Protein AF-A0A4R4G7I0-F1 (afdb_monomer)

Secondary structure (DSSP, 8-state):
-----PPPP-------------PPPHHHHHHHHHHHHHHHHHHHHHHHHHHHHT-BPPP-EEPSS-EEEEE---EE-SSPEEEE-TTS-EEEEEE-TT-EE-GGGT-SSPPPPEEEE-TT-HHHHHHHHHHTTT-SS-EEEESS-BGGG--TT--S-EEEP-HHHHHHHT--EESEEEEEETTTTEEEEEE-----

Foldseek 3Di:
DDDDDDDDDDDPPDDPDDDPPPDPDPVVVVVVVVVVVVVVVVVVVVVVVVVLQQDAAAAAAADPAKDKDWAQLKDFAQAFDFDADPVRHGPGTPGGGRDIDQVLVVDDDWAQKEWEAAQLDPLLVVVVCVVCPPPPRYAYEHHPDGNNSHDPPPPDDYHGHYVCNCVSVVGRHPGWIWTADSVVSIIMIIHHHRDD

Solvent-accessible surface area (backbone atoms only — not comparable to full-atom values): 11641 Å² total; per-residue (Å²): 142,82,85,88,78,88,80,83,87,78,88,82,80,75,82,80,80,79,77,83,82,77,72,74,58,64,67,61,52,52,52,51,51,50,55,49,51,51,55,48,50,56,53,50,52,51,50,53,51,57,50,55,33,66,40,52,12,49,75,54,43,80,34,90,55,66,50,72,53,76,38,78,62,62,44,63,38,91,52,67,39,69,27,57,50,99,86,64,49,78,76,50,72,67,42,57,50,65,46,70,48,49,65,66,80,79,53,91,71,77,73,65,34,38,38,37,28,35,55,69,38,66,69,48,45,53,50,48,54,61,74,44,58,97,48,86,67,56,44,38,23,22,23,59,33,36,54,68,62,52,56,87,86,56,96,59,76,72,43,63,33,43,68,68,54,27,67,70,61,67,57,55,44,24,40,25,38,40,38,67,38,82,86,79,59,30,34,39,38,39,36,39,46,71,78,134

pLDDT: mean 88.34, std 15.68, range [36.0, 98.56]

Radius of gyration: 34.95 Å; Cα contacts (8 Å, |Δi|>4): 288; chains: 1; bounding box: 69×118×51 Å

Sequence (196 aa):
MVKAFAVTLLPIILLGGTYRIAEPDVLSEVQNRQNRAVKEIERQSKREIDEIKKLKGEPLARAQKTFSYYVDPTYTLLEDIPRVDRNGNKIGVLYPKGYRFNPLDYIRIAPPPIIAFNACDKKEVELVKRLSSGRPDVMYASSGCEVEDFPKNIDRKLYLVTDEMKDRFDLKYTVSVVSVDMKAKRIKVEVYKTGN

Mean predicted aligned error: 10.34 Å

Structure (mmCIF, N/CA/C/O backbone):
data_AF-A0A4R4G7I0-F1
#
_entry.id   AF-A0A4R4G7I0-F1
#
loop_
_atom_site.group_PDB
_atom_site.id
_atom_site.type_symbol
_atom_site.label_atom_id
_atom_site.label_alt_id
_atom_site.label_comp_id
_atom_site.label_asym_id
_atom_site.label_entity_id
_atom_site.label_seq_id
_atom_site.pdbx_PDB_ins_code
_atom_site.Cartn_x
_atom_site.Cartn_y
_atom_site.Cartn_z
_atom_site.occupancy
_atom_site.B_iso_or_equiv
_atom_site.auth_seq_id
_atom_site.auth_comp_id
_atom_site.auth_asym_id
_atom_site.auth_atom_id
_atom_site.pdbx_PDB_model_num
ATOM 1 N N . MET A 1 1 ? 45.988 96.028 -32.547 1.00 42.59 1 MET A N 1
ATOM 2 C CA . MET A 1 1 ? 45.704 96.984 -31.457 1.00 42.59 1 MET A CA 1
ATOM 3 C C . MET A 1 1 ? 44.189 97.145 -31.352 1.00 42.59 1 MET A C 1
ATOM 5 O O . MET A 1 1 ? 43.641 97.986 -32.042 1.00 42.59 1 MET A O 1
ATOM 9 N N . VAL A 1 2 ? 43.495 96.301 -30.578 1.00 36.00 2 VAL A N 1
ATOM 10 C CA . VAL A 1 2 ? 42.063 96.481 -30.257 1.00 36.00 2 VAL A CA 1
ATOM 11 C C . VAL A 1 2 ? 41.832 96.016 -28.817 1.00 36.00 2 VAL A C 1
ATOM 13 O O . VAL A 1 2 ? 42.352 94.985 -28.401 1.00 36.00 2 VAL A O 1
ATOM 16 N N . LYS A 1 3 ? 41.146 96.877 -28.062 1.00 38.03 3 LYS A N 1
ATOM 17 C CA . LYS A 1 3 ? 40.970 96.902 -26.606 1.00 38.03 3 LYS A CA 1
ATOM 18 C C . LYS A 1 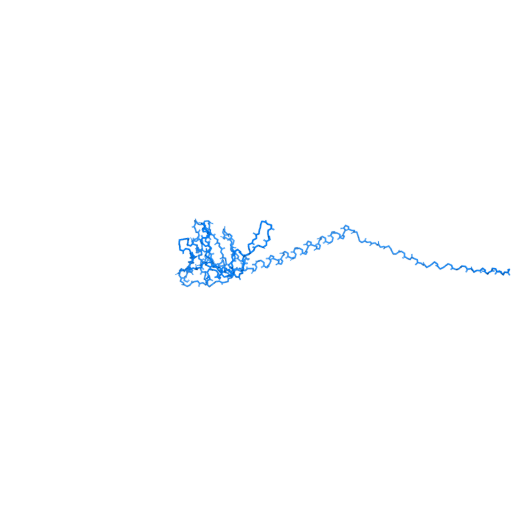3 ? 40.173 95.717 -26.049 1.00 38.03 3 LYS A C 1
ATOM 20 O O . LYS A 1 3 ? 39.214 95.259 -26.660 1.00 38.03 3 LYS A O 1
ATOM 25 N N . ALA A 1 4 ? 40.547 95.328 -24.832 1.00 38.00 4 ALA A N 1
ATOM 26 C CA . ALA A 1 4 ? 39.825 94.422 -23.949 1.00 38.00 4 ALA A CA 1
ATOM 27 C C . ALA A 1 4 ? 38.485 95.020 -23.476 1.00 38.00 4 ALA A C 1
ATOM 29 O O . ALA A 1 4 ? 38.424 96.190 -23.098 1.00 38.00 4 ALA A O 1
ATOM 30 N N . PHE A 1 5 ? 37.444 94.186 -23.449 1.00 39.25 5 PHE A N 1
ATOM 31 C CA . PHE A 1 5 ? 36.183 94.420 -22.746 1.00 39.25 5 PHE A CA 1
ATOM 32 C C . PHE A 1 5 ? 36.152 93.476 -21.539 1.00 39.25 5 PHE A C 1
ATOM 34 O O . PHE A 1 5 ? 36.232 92.259 -21.700 1.00 39.25 5 PHE A O 1
ATOM 41 N N . ALA A 1 6 ? 36.095 94.036 -20.331 1.00 40.09 6 ALA A N 1
ATOM 42 C CA . ALA A 1 6 ? 35.961 93.274 -19.097 1.00 40.09 6 ALA A CA 1
ATOM 43 C C . ALA A 1 6 ? 34.489 92.880 -18.904 1.00 40.09 6 ALA A C 1
ATOM 45 O O . ALA A 1 6 ? 33.622 93.744 -18.794 1.00 40.09 6 ALA A O 1
ATOM 46 N N . VAL A 1 7 ? 34.219 91.575 -18.874 1.00 44.34 7 VAL A N 1
ATOM 47 C CA . VAL A 1 7 ? 32.918 91.002 -18.510 1.00 44.34 7 VAL A CA 1
ATOM 48 C C . VAL A 1 7 ? 32.954 90.710 -17.013 1.00 44.34 7 VAL A C 1
ATOM 50 O O . VAL A 1 7 ? 33.776 89.920 -16.549 1.00 44.34 7 VAL A O 1
ATOM 53 N N . THR A 1 8 ? 32.099 91.374 -16.242 1.00 44.66 8 THR A N 1
ATOM 54 C CA . THR A 1 8 ? 31.953 91.150 -14.802 1.00 44.66 8 THR A CA 1
ATOM 55 C C . THR A 1 8 ? 31.080 89.923 -14.532 1.00 44.66 8 THR A C 1
ATOM 57 O O . THR A 1 8 ? 29.940 89.829 -14.982 1.00 44.66 8 THR A O 1
ATOM 60 N N . LEU A 1 9 ? 31.653 88.972 -13.788 1.00 38.59 9 LEU A N 1
ATOM 61 C CA . LEU A 1 9 ? 31.019 87.766 -13.253 1.00 38.59 9 LEU A CA 1
ATOM 62 C C . LEU A 1 9 ? 29.880 88.107 -12.272 1.00 38.59 9 LEU A C 1
ATOM 64 O O . LEU A 1 9 ? 30.086 88.870 -11.331 1.00 38.59 9 LEU A O 1
ATOM 68 N N . LEU A 1 10 ? 28.739 87.432 -12.408 1.00 43.06 10 LEU A N 1
ATOM 69 C CA . LEU A 1 10 ? 27.729 87.272 -11.353 1.00 43.06 10 LEU A CA 1
ATOM 70 C C . LEU A 1 10 ? 27.718 85.787 -10.945 1.00 43.06 10 LEU A C 1
ATOM 72 O O . LEU A 1 10 ? 27.372 84.949 -11.780 1.00 43.06 10 LEU A O 1
ATOM 76 N N . PRO A 1 11 ? 28.125 85.410 -9.716 1.00 48.22 11 PRO A N 1
ATOM 77 C CA . PRO A 1 11 ? 28.138 84.012 -9.309 1.00 48.22 11 PRO A CA 1
ATOM 78 C C . PRO A 1 11 ? 26.723 83.563 -8.927 1.00 48.22 11 PRO A C 1
ATOM 80 O O . PRO A 1 11 ? 26.170 83.981 -7.912 1.00 48.22 11 PRO A O 1
ATOM 83 N N . ILE A 1 12 ? 26.144 82.672 -9.731 1.00 52.88 12 ILE A N 1
ATOM 84 C CA . ILE A 1 12 ? 24.941 81.916 -9.373 1.00 52.88 12 ILE A CA 1
ATOM 85 C C . ILE A 1 12 ? 25.399 80.746 -8.494 1.00 52.88 12 ILE A C 1
ATOM 87 O O . ILE A 1 12 ? 25.714 79.670 -8.996 1.00 52.88 12 ILE A O 1
ATOM 91 N N . ILE A 1 13 ? 25.469 80.945 -7.177 1.00 53.44 13 ILE A N 1
ATOM 92 C CA . ILE A 1 13 ? 25.547 79.819 -6.238 1.00 53.44 13 ILE A CA 1
ATOM 93 C C . ILE A 1 13 ? 24.109 79.369 -5.976 1.00 53.44 13 ILE A C 1
ATOM 95 O O . ILE A 1 13 ? 23.425 79.859 -5.081 1.00 53.44 13 ILE A O 1
ATOM 99 N N . LEU A 1 14 ? 23.634 78.466 -6.832 1.00 52.88 14 LEU A N 1
ATOM 100 C CA . LEU A 1 14 ? 22.408 77.708 -6.617 1.00 52.88 14 LEU A CA 1
ATOM 101 C C . LEU A 1 14 ? 22.614 76.773 -5.419 1.00 52.88 14 LEU A C 1
ATOM 103 O O . LEU A 1 14 ? 23.521 75.944 -5.398 1.00 52.88 14 LEU A O 1
ATOM 107 N N . LEU A 1 15 ? 21.756 76.957 -4.420 1.00 52.34 15 LEU A N 1
ATOM 108 C CA . LEU A 1 15 ? 21.592 76.167 -3.205 1.00 52.34 15 LEU A CA 1
ATOM 109 C C . LEU A 1 15 ? 21.602 74.652 -3.487 1.00 52.34 15 LEU A C 1
ATOM 111 O O . LEU A 1 15 ? 20.584 74.070 -3.856 1.00 52.34 15 LEU A O 1
ATOM 115 N N . GLY A 1 16 ? 22.739 73.997 -3.262 1.00 52.00 16 GLY A N 1
ATOM 116 C CA . GLY A 1 16 ? 22.818 72.540 -3.176 1.00 52.00 16 GLY A CA 1
ATOM 117 C C . GLY A 1 16 ? 22.331 72.072 -1.808 1.00 52.00 16 GLY A C 1
ATOM 118 O O . GLY A 1 16 ? 23.136 71.889 -0.898 1.00 52.00 16 GLY A O 1
ATOM 119 N N . GLY A 1 17 ? 21.018 71.912 -1.634 1.00 54.31 17 GLY A N 1
ATOM 120 C CA . GLY A 1 17 ? 20.461 71.279 -0.440 1.00 54.31 17 GLY A CA 1
ATOM 121 C C . GLY A 1 17 ? 20.893 69.815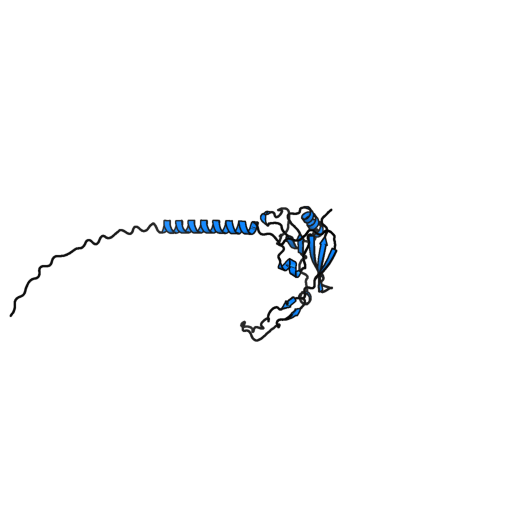 -0.371 1.00 54.31 17 GLY A C 1
ATOM 122 O O . GLY A 1 17 ? 20.396 68.985 -1.128 1.00 54.31 17 GLY A O 1
ATOM 123 N N . THR A 1 18 ? 21.826 69.479 0.520 1.00 54.53 18 THR A N 1
ATOM 124 C CA . THR A 1 18 ? 22.156 68.085 0.822 1.00 54.53 18 THR A CA 1
ATOM 125 C C . THR A 1 18 ? 21.102 67.542 1.784 1.00 54.53 18 THR A C 1
ATOM 127 O O . THR A 1 18 ? 21.070 67.869 2.970 1.00 54.53 18 THR A O 1
ATOM 130 N N . TYR A 1 19 ? 20.180 66.726 1.276 1.00 59.31 19 TYR A N 1
ATOM 131 C CA . TYR A 1 19 ? 19.262 65.987 2.138 1.00 59.31 19 TYR A CA 1
ATOM 132 C C . TYR A 1 19 ? 20.071 64.950 2.923 1.00 59.31 19 TYR A C 1
ATOM 134 O O . TYR A 1 19 ? 20.780 64.134 2.334 1.00 59.31 19 TYR A O 1
ATOM 142 N N . ARG A 1 20 ? 19.986 64.970 4.259 1.00 55.50 20 ARG A N 1
ATOM 143 C CA . ARG A 1 20 ? 20.529 63.881 5.078 1.00 55.50 20 ARG A CA 1
ATOM 144 C C . ARG A 1 20 ? 19.702 62.630 4.802 1.00 55.50 20 ARG A C 1
ATOM 146 O O . ARG A 1 20 ? 18.553 62.551 5.227 1.00 55.50 20 ARG A O 1
ATOM 153 N N . ILE A 1 21 ? 20.282 61.664 4.100 1.00 57.44 21 ILE A N 1
ATOM 154 C CA . ILE A 1 21 ? 19.713 60.323 3.992 1.00 57.44 21 ILE A CA 1
ATOM 155 C C . ILE A 1 21 ? 19.959 59.651 5.348 1.00 57.44 21 ILE A C 1
ATOM 157 O O . ILE A 1 21 ? 21.060 59.190 5.633 1.00 57.44 21 ILE A O 1
ATOM 161 N N . ALA A 1 22 ? 18.961 59.692 6.230 1.00 64.38 22 ALA A N 1
ATOM 162 C CA . ALA A 1 22 ? 18.948 58.900 7.453 1.00 64.38 22 ALA A CA 1
ATOM 163 C C . ALA A 1 22 ? 18.386 57.519 7.100 1.00 64.38 22 ALA A C 1
ATOM 165 O O . ALA A 1 22 ? 17.177 57.301 7.183 1.00 64.38 22 ALA A O 1
ATOM 166 N N . GLU A 1 23 ? 19.246 56.618 6.620 1.00 62.56 23 GLU A N 1
ATOM 167 C CA . GLU A 1 23 ? 18.848 55.224 6.425 1.00 62.56 23 GLU A CA 1
ATOM 168 C C . GLU A 1 23 ? 18.415 54.635 7.779 1.00 62.56 23 GLU A C 1
ATOM 170 O O . GLU A 1 23 ? 19.031 54.944 8.808 1.00 62.56 23 GLU A O 1
ATOM 175 N N . PRO A 1 24 ? 17.334 53.837 7.821 1.00 63.59 24 PRO A N 1
ATOM 176 C CA . PRO A 1 24 ? 16.981 53.110 9.031 1.00 63.59 24 PRO A CA 1
ATOM 177 C C . PRO A 1 24 ? 18.163 52.242 9.476 1.00 63.59 24 PRO A C 1
ATOM 179 O O . PRO A 1 24 ? 18.927 51.747 8.650 1.00 63.59 24 PRO A O 1
ATOM 182 N N . ASP A 1 25 ? 18.307 52.057 10.790 1.00 79.38 25 ASP A N 1
ATOM 183 C CA . ASP A 1 25 ? 19.368 51.227 11.358 1.00 79.38 25 ASP A CA 1
ATOM 184 C C . ASP A 1 25 ? 19.362 49.841 10.695 1.00 79.38 25 ASP A C 1
ATOM 186 O O . ASP A 1 25 ? 18.371 49.106 10.776 1.00 79.38 25 ASP A O 1
ATOM 190 N N . VAL A 1 26 ? 20.477 49.497 10.046 1.00 78.81 26 VAL A N 1
ATOM 191 C CA . VAL A 1 26 ? 20.669 48.245 9.308 1.00 78.81 26 VAL A CA 1
ATOM 192 C C . VAL A 1 26 ? 20.338 47.042 10.191 1.00 78.81 26 VAL A C 1
ATOM 194 O O . VAL A 1 26 ? 19.724 46.083 9.718 1.00 78.81 26 VAL A O 1
ATOM 197 N N . LEU A 1 27 ? 20.665 47.094 11.489 1.00 78.00 27 LEU A N 1
ATOM 198 C CA . LEU A 1 27 ? 20.346 46.011 12.418 1.00 78.0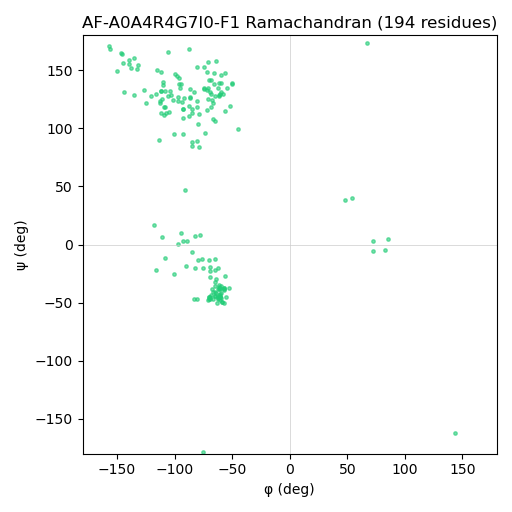0 27 LEU A CA 1
ATOM 199 C C . LEU A 1 27 ? 18.829 45.841 12.582 1.00 78.00 27 LEU A C 1
ATOM 201 O O . LEU A 1 27 ? 18.321 44.720 12.522 1.00 78.00 27 LEU A O 1
ATOM 205 N N . SER A 1 28 ? 18.100 46.948 12.727 1.00 81.38 28 SER A N 1
ATOM 206 C CA . SER A 1 28 ? 16.638 46.944 12.835 1.00 81.38 28 SER A CA 1
ATOM 207 C C . SER A 1 28 ? 15.959 46.441 11.555 1.00 81.38 28 SER A C 1
ATOM 209 O O . SER A 1 28 ? 14.957 45.725 11.618 1.00 81.38 28 SER A O 1
ATOM 211 N N . GLU A 1 29 ? 16.514 46.745 10.379 1.00 83.31 29 GLU A N 1
ATOM 212 C CA . GLU A 1 29 ? 15.988 46.254 9.107 1.00 83.31 29 GLU A CA 1
ATOM 213 C C . GLU A 1 29 ? 16.214 44.746 8.951 1.00 83.31 29 GLU A C 1
ATOM 215 O O . GLU A 1 29 ? 15.284 44.016 8.595 1.00 83.31 29 GLU A O 1
ATOM 220 N N . VAL A 1 30 ? 17.416 44.260 9.277 1.00 82.06 30 VAL A N 1
ATOM 221 C CA . VAL A 1 30 ? 17.744 42.827 9.262 1.00 82.06 30 VAL A CA 1
ATOM 222 C C . VAL A 1 30 ? 16.836 42.055 10.222 1.00 82.06 30 VAL A C 1
ATOM 224 O O . VAL A 1 30 ? 16.241 41.053 9.819 1.00 82.06 30 VAL A O 1
ATOM 227 N N . GLN A 1 31 ? 16.643 42.547 11.450 1.00 86.19 31 GLN A N 1
ATOM 228 C CA . GLN A 1 31 ? 15.731 41.940 12.428 1.00 86.19 31 GLN A CA 1
ATOM 229 C C . GLN A 1 31 ? 14.280 41.920 11.925 1.00 86.19 31 GLN A C 1
ATOM 231 O O . GLN A 1 31 ? 13.586 40.907 12.030 1.00 86.19 31 GLN A O 1
ATOM 236 N N . ASN A 1 32 ? 13.810 43.015 11.324 1.00 86.69 32 ASN A N 1
ATOM 237 C CA . ASN A 1 32 ? 12.464 43.088 10.760 1.00 86.69 32 ASN A CA 1
ATOM 238 C C . ASN A 1 32 ? 12.269 42.119 9.587 1.00 86.69 32 ASN A C 1
ATOM 240 O O . ASN A 1 32 ? 11.222 41.474 9.498 1.00 86.69 32 ASN A O 1
ATOM 244 N N . ARG A 1 33 ? 13.264 41.984 8.702 1.00 85.25 33 ARG A N 1
ATOM 245 C CA . ARG A 1 33 ? 13.243 41.017 7.594 1.00 85.25 33 ARG A CA 1
ATOM 246 C C . ARG A 1 33 ? 13.246 39.579 8.113 1.00 85.25 33 ARG A C 1
ATOM 248 O O . ARG A 1 33 ? 12.425 38.786 7.658 1.00 85.25 33 ARG A O 1
ATOM 255 N N . GLN A 1 34 ? 14.076 39.265 9.109 1.00 89.88 34 GLN A N 1
ATOM 256 C CA . GLN A 1 34 ? 14.099 37.950 9.757 1.00 89.88 34 GLN A CA 1
ATOM 257 C C . GLN A 1 34 ? 12.736 37.606 10.372 1.00 89.88 34 GLN A C 1
ATOM 259 O O . GLN A 1 34 ? 12.182 36.548 10.088 1.00 89.88 34 GLN A O 1
ATOM 264 N N . ASN A 1 35 ? 12.147 38.519 11.147 1.00 91.62 35 ASN A N 1
ATOM 265 C CA . ASN A 1 35 ? 10.841 38.310 11.775 1.00 91.62 35 ASN A CA 1
ATOM 266 C C . ASN A 1 35 ? 9.718 38.105 10.748 1.00 91.62 35 ASN A C 1
ATOM 268 O O . ASN A 1 35 ? 8.796 37.323 10.983 1.00 91.62 35 ASN A O 1
ATOM 272 N N . ARG A 1 36 ? 9.774 38.805 9.608 1.00 90.75 36 ARG A N 1
ATOM 273 C CA . ARG A 1 36 ? 8.829 38.599 8.501 1.00 90.75 36 ARG A CA 1
ATOM 274 C C . ARG A 1 36 ? 9.011 37.223 7.866 1.00 90.75 36 ARG A C 1
ATOM 276 O O . ARG A 1 36 ? 8.015 36.525 7.713 1.00 90.75 36 ARG A O 1
ATOM 283 N N . ALA A 1 37 ? 10.250 36.824 7.579 1.00 90.62 37 ALA A N 1
ATOM 284 C CA . ALA A 1 37 ? 10.560 35.515 7.010 1.00 90.62 37 ALA A CA 1
ATOM 285 C C . ALA A 1 37 ? 10.116 34.368 7.932 1.00 90.62 37 ALA A C 1
ATOM 287 O O . ALA A 1 37 ? 9.456 33.442 7.476 1.00 90.62 37 ALA A O 1
ATOM 288 N N . VAL A 1 38 ? 10.381 34.460 9.242 1.00 92.19 38 VAL A N 1
ATOM 289 C CA . VAL A 1 38 ? 9.922 33.462 10.226 1.00 92.19 38 VAL A CA 1
ATOM 290 C C . VAL A 1 38 ? 8.397 33.372 10.243 1.00 92.19 38 VAL A C 1
ATOM 292 O O . VAL A 1 38 ? 7.852 32.280 10.129 1.00 92.19 38 VAL A O 1
ATOM 295 N N . LYS A 1 39 ? 7.688 34.508 10.305 1.00 93.81 39 LYS A N 1
ATOM 296 C CA . LYS A 1 39 ? 6.214 34.522 10.256 1.00 93.81 39 LYS A CA 1
ATOM 297 C C . LYS A 1 39 ? 5.662 33.944 8.955 1.00 93.81 39 LYS A C 1
ATOM 299 O O . LYS A 1 39 ? 4.575 33.370 8.958 1.00 93.81 39 LYS A O 1
ATOM 304 N N . GLU A 1 40 ? 6.350 34.147 7.838 1.00 93.06 40 GLU A N 1
ATOM 305 C CA . GLU A 1 40 ? 5.956 33.593 6.546 1.00 93.06 40 GLU A CA 1
ATOM 306 C C . GLU A 1 40 ? 6.142 32.077 6.507 1.00 93.06 40 GLU A C 1
ATOM 308 O O . GLU A 1 40 ? 5.188 31.376 6.171 1.00 93.06 40 GLU A O 1
ATOM 313 N N . ILE A 1 41 ? 7.295 31.580 6.964 1.00 92.62 41 ILE A N 1
ATOM 314 C CA . ILE A 1 41 ? 7.565 30.147 7.125 1.00 92.62 41 ILE A CA 1
ATOM 315 C C . ILE A 1 41 ? 6.513 29.517 8.042 1.00 92.62 41 ILE A C 1
ATOM 317 O O . ILE A 1 41 ? 5.863 28.558 7.651 1.00 92.62 41 ILE A O 1
ATOM 321 N N . GLU A 1 42 ? 6.247 30.091 9.218 1.00 93.25 42 GLU A N 1
ATOM 322 C CA . GLU A 1 42 ? 5.223 29.577 10.139 1.00 93.25 42 GLU A CA 1
ATOM 323 C C . GLU A 1 42 ? 3.829 29.501 9.503 1.00 93.25 42 GLU A C 1
ATOM 325 O O . GLU A 1 42 ? 3.076 28.559 9.753 1.00 93.25 42 GLU A O 1
ATOM 330 N N . ARG A 1 43 ? 3.453 30.495 8.690 1.00 92.88 43 ARG A N 1
ATOM 331 C CA . ARG A 1 43 ? 2.169 30.495 7.973 1.00 92.88 43 ARG A CA 1
ATOM 332 C C . ARG A 1 43 ? 2.126 29.420 6.896 1.00 92.88 43 ARG A C 1
ATOM 334 O O . ARG A 1 43 ? 1.097 28.762 6.771 1.00 92.88 43 ARG A O 1
ATOM 341 N N . GLN A 1 44 ? 3.200 29.266 6.126 1.00 92.06 44 GLN A N 1
ATOM 342 C CA . GLN A 1 44 ? 3.319 28.226 5.104 1.00 92.06 44 GLN A CA 1
ATOM 343 C C . GLN A 1 44 ? 3.269 26.839 5.746 1.00 92.06 44 GLN A C 1
ATOM 345 O O . GLN A 1 44 ? 2.400 26.048 5.397 1.00 92.06 44 GLN A O 1
ATOM 350 N N . SER A 1 45 ? 4.073 26.596 6.782 1.00 90.62 45 SER A N 1
ATOM 351 C CA . SER A 1 45 ? 4.089 25.321 7.498 1.00 90.62 45 SER A CA 1
ATOM 352 C C . SER A 1 45 ? 2.737 24.987 8.126 1.00 90.62 45 SER A C 1
ATOM 354 O O . SER A 1 45 ? 2.314 23.838 8.078 1.00 90.62 45 SER A O 1
ATOM 356 N N . LYS A 1 46 ? 2.008 25.970 8.680 1.00 92.69 46 LYS A N 1
ATOM 357 C CA . LYS A 1 46 ? 0.638 25.728 9.170 1.00 92.69 46 LYS A CA 1
ATOM 358 C C . LYS A 1 46 ? -0.294 25.262 8.054 1.00 92.69 46 LYS A C 1
ATOM 360 O O . LYS A 1 46 ? -1.025 24.302 8.257 1.00 92.69 46 LYS A O 1
ATOM 365 N N . ARG A 1 47 ? -0.243 25.905 6.883 1.00 91.94 47 ARG A N 1
ATOM 366 C CA . ARG A 1 47 ? -1.060 25.514 5.723 1.00 91.94 47 ARG A CA 1
ATOM 367 C C . ARG A 1 47 ? -0.727 24.100 5.258 1.00 91.94 47 ARG A C 1
ATOM 369 O O . ARG A 1 47 ? -1.638 23.305 5.088 1.00 91.94 47 ARG A O 1
ATOM 376 N N . GLU A 1 48 ? 0.557 23.779 5.130 1.00 91.81 48 GLU A N 1
ATOM 377 C CA . GLU A 1 48 ? 1.016 22.440 4.741 1.00 91.81 48 GLU A CA 1
ATOM 378 C C . GLU A 1 48 ? 0.570 21.370 5.747 1.00 91.81 48 GLU A C 1
ATOM 380 O O . GLU A 1 48 ? 0.085 20.311 5.356 1.00 91.81 48 GLU A O 1
ATOM 385 N N . ILE A 1 49 ? 0.671 21.647 7.051 1.00 91.12 49 ILE A N 1
ATOM 386 C CA . ILE A 1 49 ? 0.187 20.736 8.099 1.00 91.12 49 ILE A CA 1
ATOM 387 C C . ILE A 1 49 ? -1.328 20.536 7.988 1.00 91.12 49 ILE A C 1
ATOM 389 O O . ILE A 1 49 ? -1.798 19.402 8.079 1.00 91.12 49 ILE A O 1
ATOM 393 N N . ASP A 1 50 ? -2.090 21.611 7.787 1.00 92.50 50 ASP A N 1
ATOM 394 C CA . ASP A 1 50 ? -3.545 21.545 7.635 1.00 92.50 50 ASP A CA 1
ATOM 395 C C . ASP A 1 50 ? -3.961 20.785 6.363 1.00 92.50 50 ASP A C 1
ATOM 397 O O . ASP A 1 50 ? -4.989 20.109 6.359 1.00 92.50 50 ASP A O 1
ATOM 401 N N . GLU A 1 51 ? -3.169 20.856 5.292 1.00 92.69 51 GLU A N 1
ATOM 402 C CA . GLU A 1 51 ? -3.360 20.051 4.082 1.00 92.69 51 GLU A CA 1
ATOM 403 C C . GLU A 1 51 ? -3.054 18.572 4.336 1.00 92.69 51 GLU A C 1
ATOM 405 O O . GLU A 1 51 ? -3.875 17.717 4.005 1.00 92.69 51 GLU A O 1
ATOM 410 N N . ILE A 1 52 ? -1.930 18.261 4.994 1.00 90.62 52 ILE A N 1
ATOM 411 C CA . ILE A 1 52 ? -1.537 16.885 5.341 1.00 90.62 52 ILE A CA 1
ATOM 412 C C . ILE A 1 52 ? -2.591 16.213 6.223 1.00 90.62 52 ILE A C 1
ATOM 414 O O . ILE A 1 52 ? -2.925 15.049 6.012 1.00 90.62 52 ILE A O 1
ATOM 418 N N . LYS A 1 53 ? -3.135 16.943 7.197 1.00 91.31 53 LYS A N 1
ATOM 419 C CA . LYS A 1 53 ? -4.189 16.464 8.100 1.00 91.31 53 LYS A CA 1
ATOM 420 C C . LYS A 1 53 ? -5.440 15.981 7.368 1.00 91.31 53 LYS A C 1
ATOM 422 O O . LYS A 1 53 ? -6.023 14.979 7.774 1.00 91.31 53 LYS A O 1
ATOM 427 N N . LYS A 1 54 ? -5.798 16.664 6.279 1.00 94.06 54 LYS A N 1
ATOM 428 C CA . LYS A 1 54 ? -6.969 16.369 5.438 1.00 94.06 54 LYS A CA 1
ATOM 429 C C . LYS A 1 54 ? -6.703 15.308 4.376 1.00 94.06 54 LYS A C 1
ATOM 431 O O . LYS A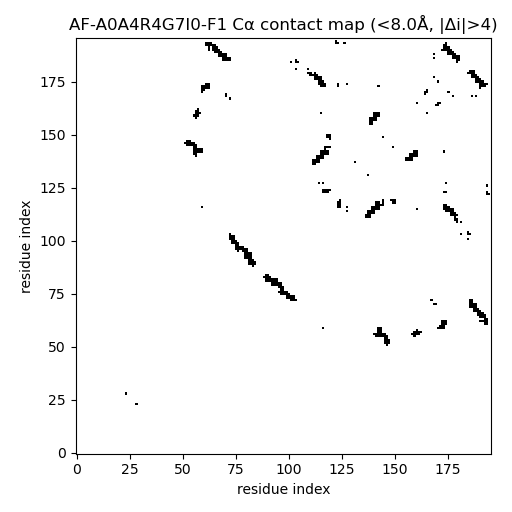 1 54 ? -7.626 14.909 3.664 1.00 94.06 54 LYS A O 1
ATOM 436 N N . LEU A 1 55 ? -5.454 14.861 4.220 1.00 94.75 55 LEU A N 1
ATOM 437 C CA . LEU A 1 55 ? -5.162 13.748 3.328 1.00 94.75 55 LEU A CA 1
ATOM 438 C C . LEU A 1 55 ? -5.899 12.510 3.822 1.00 94.75 55 LEU A C 1
ATOM 440 O O . LEU A 1 55 ? -5.939 12.216 5.015 1.00 94.75 55 LEU A O 1
ATOM 444 N N . LYS A 1 56 ? -6.455 11.761 2.880 1.00 96.06 56 LYS A N 1
ATOM 445 C CA . LYS A 1 56 ? -7.113 10.484 3.129 1.00 96.06 56 LYS A CA 1
ATOM 446 C C . LYS A 1 56 ? -6.711 9.500 2.054 1.00 96.06 56 LYS A C 1
ATOM 448 O O . LYS A 1 56 ? -6.393 9.893 0.934 1.00 96.06 56 LYS A O 1
ATOM 453 N N . GLY A 1 57 ? -6.720 8.224 2.412 1.00 96.19 57 GLY A N 1
ATOM 454 C CA . GLY A 1 57 ? -6.537 7.170 1.429 1.00 96.19 57 GLY A CA 1
ATOM 455 C C . GLY A 1 57 ? -7.760 7.042 0.539 1.00 96.19 57 GLY A C 1
ATOM 456 O O . GLY A 1 57 ? -8.878 7.389 0.935 1.00 96.19 57 GLY A O 1
ATOM 457 N N . GLU A 1 58 ? -7.544 6.485 -0.640 1.00 97.50 58 GLU A N 1
ATOM 458 C CA . GLU A 1 58 ? -8.601 6.176 -1.581 1.00 97.50 58 GLU A CA 1
ATOM 459 C C . GLU A 1 58 ? -9.684 5.296 -0.936 1.00 97.50 58 GLU A C 1
ATOM 461 O O . GLU A 1 58 ? -9.361 4.334 -0.226 1.00 97.50 58 GLU A O 1
ATOM 466 N N . PRO A 1 59 ? -10.972 5.614 -1.146 1.00 96.56 59 PRO A N 1
ATOM 467 C CA . PRO A 1 59 ? -12.058 4.894 -0.507 1.00 96.56 59 PRO A CA 1
ATOM 468 C C . PRO A 1 59 ? -12.263 3.514 -1.139 1.00 96.56 59 PRO A C 1
ATOM 470 O O . PRO A 1 59 ? -12.347 3.360 -2.357 1.00 96.56 59 PRO A O 1
ATOM 473 N N . LEU A 1 60 ? -12.421 2.512 -0.281 1.00 97.38 60 LEU A N 1
ATOM 474 C CA . LEU A 1 60 ? -12.807 1.145 -0.613 1.00 97.38 60 LEU A CA 1
ATOM 475 C C . LEU A 1 60 ? -14.175 0.826 0.015 1.00 97.38 60 LEU A C 1
ATOM 477 O O . LEU A 1 60 ? -14.534 1.360 1.066 1.00 97.38 60 LEU A O 1
ATOM 481 N N . ALA A 1 61 ? -14.953 -0.052 -0.618 1.00 96.81 61 ALA A N 1
ATOM 482 C CA . ALA A 1 61 ? -16.279 -0.431 -0.132 1.00 96.81 61 ALA A CA 1
ATOM 483 C C . ALA A 1 61 ? -16.200 -1.475 0.994 1.00 96.81 61 ALA A C 1
ATOM 485 O O . ALA A 1 61 ? -15.307 -2.312 1.018 1.00 96.81 61 ALA A O 1
ATOM 486 N N . ARG A 1 62 ? -17.177 -1.535 1.901 1.00 95.56 62 ARG A N 1
ATOM 487 C CA . ARG A 1 62 ? -17.199 -2.625 2.890 1.00 95.56 62 ARG A CA 1
ATOM 488 C C . ARG A 1 62 ? -17.571 -3.959 2.230 1.00 95.56 62 ARG A C 1
ATOM 490 O O . ARG A 1 62 ? -18.562 -4.046 1.500 1.00 95.56 62 ARG A O 1
ATOM 497 N N . ALA A 1 63 ? -16.819 -5.017 2.525 1.00 95.06 63 ALA A N 1
ATOM 498 C CA . ALA A 1 63 ? -17.115 -6.362 2.044 1.00 95.06 63 ALA A CA 1
ATOM 499 C C . ALA A 1 63 ? -18.353 -6.980 2.720 1.00 95.06 63 ALA A C 1
ATOM 501 O O . ALA A 1 63 ? -18.481 -6.980 3.943 1.00 95.06 63 ALA A O 1
ATOM 502 N N . GLN A 1 64 ? -19.234 -7.589 1.918 1.00 93.75 64 GLN A N 1
ATOM 503 C CA . GLN A 1 64 ? -20.441 -8.287 2.399 1.00 93.75 64 GLN A CA 1
ATOM 504 C C . GLN A 1 64 ? -20.211 -9.774 2.707 1.00 93.75 64 GLN A C 1
ATOM 506 O O . GLN A 1 64 ? -20.991 -10.405 3.420 1.00 93.75 64 GLN A O 1
ATOM 511 N N . LYS A 1 65 ? -19.135 -10.349 2.169 1.00 96.12 65 LYS A N 1
ATOM 512 C CA . LYS A 1 65 ? -18.741 -11.748 2.350 1.00 96.12 65 LYS A CA 1
ATOM 513 C C . LYS A 1 65 ? -17.222 -11.854 2.393 1.00 96.12 65 LYS A C 1
ATOM 515 O O . LYS A 1 65 ? -16.536 -11.002 1.835 1.00 96.12 65 LYS A O 1
ATOM 520 N N . THR A 1 66 ? -16.722 -12.911 3.021 1.00 97.81 66 THR A N 1
ATOM 521 C CA . THR A 1 66 ? -15.297 -13.255 2.993 1.00 97.81 66 THR A CA 1
ATOM 522 C C . THR A 1 66 ? -14.995 -14.039 1.720 1.00 97.81 66 THR A C 1
ATOM 524 O O . THR A 1 66 ? -15.720 -14.976 1.387 1.00 97.81 66 THR A O 1
ATOM 527 N N . PHE A 1 67 ? -13.953 -13.653 0.993 1.00 98.06 67 PHE A N 1
ATOM 528 C CA . PHE A 1 67 ? -13.501 -14.342 -0.217 1.00 98.06 67 PHE A CA 1
ATOM 529 C C . PHE A 1 67 ? -12.027 -14.040 -0.485 1.00 98.06 67 PHE A C 1
ATOM 531 O O . PHE A 1 67 ? -11.430 -13.185 0.162 1.00 98.06 67 PHE A O 1
ATOM 538 N N . SER A 1 68 ? -11.426 -14.741 -1.442 1.00 98.12 68 SER A N 1
ATOM 539 C CA . SER A 1 68 ? -10.068 -14.438 -1.888 1.00 98.12 68 SER A CA 1
ATOM 540 C C . SER A 1 68 ? -9.947 -14.569 -3.396 1.00 98.12 68 SER A C 1
ATOM 542 O O . SER A 1 68 ? -10.736 -15.276 -4.026 1.00 98.12 68 SER A O 1
ATOM 544 N N . TYR A 1 69 ? -8.978 -13.866 -3.966 1.00 98.31 69 TYR A N 1
ATOM 545 C CA . TYR A 1 69 ? -8.652 -13.926 -5.384 1.00 98.31 69 TYR A CA 1
ATOM 546 C C . TYR A 1 69 ? -7.153 -13.725 -5.593 1.00 98.31 69 TYR A C 1
ATOM 548 O O . TYR A 1 69 ? -6.427 -13.303 -4.690 1.00 98.31 69 TYR A O 1
ATOM 556 N N . TYR A 1 70 ? -6.697 -14.063 -6.796 1.00 98.25 70 TYR A N 1
ATOM 557 C CA . TYR A 1 70 ? -5.321 -13.856 -7.213 1.00 98.25 70 TYR A CA 1
ATOM 558 C C . TYR A 1 70 ? -5.241 -12.761 -8.270 1.00 98.25 70 TYR A C 1
ATOM 560 O O . TYR A 1 70 ? -6.046 -12.737 -9.199 1.00 98.25 70 TYR A O 1
ATOM 568 N N . VAL A 1 71 ? -4.219 -11.921 -8.153 1.00 97.81 71 VAL A N 1
ATOM 569 C CA . VAL A 1 71 ? -3.860 -10.887 -9.121 1.00 97.81 71 VAL A CA 1
ATOM 570 C C . VAL A 1 71 ? -2.556 -11.283 -9.806 1.00 97.81 71 VAL A C 1
ATOM 572 O O . VAL A 1 71 ? -1.630 -11.793 -9.163 1.00 97.81 71 VAL A O 1
ATOM 575 N N . ASP A 1 72 ? -2.508 -11.083 -11.121 1.00 96.75 72 ASP A N 1
ATOM 576 C CA . ASP A 1 72 ? -1.309 -11.274 -11.933 1.00 96.75 72 ASP A CA 1
ATOM 577 C C . ASP A 1 72 ? -0.457 -9.994 -11.886 1.00 96.75 72 ASP A C 1
ATOM 579 O O . ASP A 1 72 ? -0.893 -8.959 -12.390 1.00 96.75 72 ASP A O 1
ATOM 583 N N . PRO A 1 73 ? 0.745 -10.032 -11.286 1.00 95.75 73 PRO A N 1
ATOM 584 C CA . PRO A 1 73 ? 1.618 -8.867 -11.194 1.00 95.75 73 PRO A CA 1
ATOM 585 C C . PRO A 1 73 ? 2.442 -8.624 -12.469 1.00 95.75 73 PRO A C 1
ATOM 587 O O . PRO A 1 73 ? 3.346 -7.787 -12.444 1.00 95.75 73 PRO A O 1
ATOM 590 N N . THR A 1 74 ? 2.196 -9.359 -13.561 1.00 96.38 74 THR A N 1
ATOM 591 C CA . THR A 1 74 ? 2.918 -9.189 -14.827 1.00 96.38 74 THR A CA 1
ATOM 592 C C . THR A 1 74 ? 2.810 -7.753 -15.326 1.00 96.38 74 THR A C 1
ATOM 594 O O . THR A 1 74 ? 1.742 -7.280 -15.716 1.00 96.38 74 THR A O 1
ATOM 597 N N . TYR A 1 75 ? 3.950 -7.071 -15.370 1.00 94.75 75 TYR A N 1
ATOM 598 C CA . TYR A 1 75 ? 4.051 -5.698 -15.830 1.00 94.75 75 TYR A CA 1
ATOM 599 C C . TYR A 1 75 ? 4.473 -5.653 -17.296 1.00 94.75 75 TYR A C 1
ATOM 601 O O . TYR A 1 75 ? 5.278 -6.469 -17.746 1.00 94.75 75 TYR A O 1
ATOM 609 N N . THR A 1 76 ? 3.927 -4.689 -18.039 1.00 96.25 76 THR A N 1
ATOM 610 C CA . THR A 1 76 ? 4.310 -4.403 -19.427 1.00 96.25 76 THR A CA 1
ATOM 611 C C . THR A 1 76 ? 4.990 -3.044 -19.474 1.00 96.25 76 THR A C 1
ATOM 613 O O . THR A 1 76 ? 4.394 -2.052 -19.063 1.00 96.25 76 THR A O 1
ATOM 616 N N . LEU A 1 77 ? 6.221 -2.989 -19.982 1.00 96.06 77 LEU A N 1
ATOM 617 C CA . LEU A 1 77 ? 6.949 -1.730 -20.124 1.00 96.06 77 LEU A CA 1
ATOM 618 C C . LEU A 1 77 ? 6.211 -0.769 -21.066 1.00 96.06 77 LEU A C 1
ATOM 620 O O . LEU A 1 77 ? 5.885 -1.124 -22.200 1.00 96.06 77 LEU A O 1
ATOM 624 N N . LEU A 1 78 ? 5.983 0.461 -20.603 1.00 95.50 78 LEU A N 1
ATOM 625 C CA . LEU A 1 78 ? 5.310 1.516 -21.372 1.00 95.50 78 LEU A CA 1
ATOM 626 C C . LEU A 1 78 ? 6.256 2.253 -22.331 1.00 95.50 78 LEU A C 1
ATOM 628 O O . LEU A 1 78 ? 5.805 2.849 -23.313 1.00 95.50 78 LEU A O 1
ATOM 632 N N . GLU A 1 79 ? 7.557 2.170 -22.070 1.00 96.69 79 GLU A N 1
ATOM 633 C CA . GLU A 1 79 ? 8.628 2.833 -22.806 1.00 96.69 79 GLU A CA 1
ATOM 634 C C . GLU A 1 79 ? 9.893 1.967 -22.843 1.00 96.69 79 GLU A C 1
ATOM 636 O O . GLU A 1 79 ? 10.023 1.002 -22.086 1.00 96.69 79 GLU A O 1
ATOM 641 N N . ASP A 1 80 ? 10.807 2.303 -23.753 1.00 96.88 80 ASP A N 1
ATOM 642 C CA . ASP A 1 80 ? 12.102 1.639 -23.859 1.00 96.88 80 ASP A CA 1
ATOM 643 C C . ASP A 1 80 ? 12.979 1.988 -22.653 1.00 96.88 80 ASP A C 1
ATOM 645 O O . ASP A 1 80 ? 13.185 3.160 -22.330 1.00 96.88 80 ASP A O 1
ATOM 649 N N . ILE A 1 81 ? 13.579 0.975 -22.033 1.00 95.75 81 ILE A N 1
ATOM 650 C CA . ILE A 1 81 ? 14.585 1.180 -20.990 1.00 95.75 81 ILE A CA 1
ATOM 651 C C . ILE A 1 81 ? 15.950 1.300 -21.666 1.00 95.75 81 ILE A C 1
ATOM 653 O O . ILE A 1 81 ? 16.384 0.349 -22.326 1.00 95.75 81 ILE A O 1
ATOM 657 N N . PRO A 1 82 ? 16.662 2.431 -21.521 1.00 96.50 82 PRO A N 1
ATOM 658 C CA . PRO A 1 82 ? 17.943 2.619 -22.179 1.00 96.50 82 PRO A CA 1
ATOM 659 C C . PRO A 1 82 ? 19.018 1.725 -21.559 1.00 96.50 82 PRO A C 1
ATOM 661 O O . PRO A 1 82 ? 19.110 1.570 -20.342 1.00 96.50 82 PRO A O 1
ATOM 664 N N . ARG A 1 83 ? 19.894 1.187 -22.408 1.00 97.12 83 ARG A N 1
ATOM 665 C CA . ARG A 1 83 ? 21.174 0.626 -21.978 1.00 97.12 83 ARG A CA 1
ATOM 666 C C . ARG A 1 83 ? 22.189 1.758 -21.926 1.00 97.12 83 ARG A C 1
ATOM 668 O O . ARG A 1 83 ? 22.379 2.450 -22.926 1.00 97.12 83 ARG A O 1
ATOM 675 N N . VAL A 1 84 ? 22.848 1.925 -20.786 1.00 97.00 84 VAL A N 1
ATOM 676 C CA . VAL A 1 84 ? 23.876 2.954 -20.588 1.00 97.00 84 VAL A CA 1
ATOM 677 C C . VAL A 1 84 ? 25.261 2.333 -20.431 1.00 97.00 84 VAL A C 1
ATOM 679 O O . VAL A 1 84 ? 25.388 1.208 -19.944 1.00 97.00 84 VAL A O 1
ATOM 682 N N . ASP A 1 85 ? 26.295 3.040 -20.885 1.00 96.12 85 ASP A N 1
ATOM 683 C CA . ASP A 1 85 ? 27.685 2.705 -20.571 1.00 96.12 85 ASP A CA 1
ATOM 684 C C . ASP A 1 85 ? 28.040 3.098 -19.120 1.00 96.12 85 ASP A C 1
ATOM 686 O O . ASP A 1 85 ? 27.210 3.608 -18.365 1.00 96.12 85 ASP A O 1
ATOM 690 N N . ARG A 1 86 ? 29.297 2.875 -18.712 1.00 95.06 86 ARG A N 1
ATOM 691 C CA . ARG A 1 86 ? 29.780 3.235 -17.364 1.00 95.06 86 ARG A CA 1
ATOM 692 C C . ARG A 1 86 ? 29.735 4.738 -17.069 1.00 95.06 86 ARG A C 1
ATOM 694 O O . ARG A 1 86 ? 29.751 5.114 -15.903 1.00 95.06 86 ARG A O 1
ATOM 701 N N . ASN A 1 87 ? 29.686 5.569 -18.104 1.00 96.00 87 ASN A N 1
ATOM 702 C CA . ASN A 1 87 ? 29.665 7.024 -18.009 1.00 96.00 87 ASN A CA 1
ATOM 703 C C . ASN A 1 87 ? 28.229 7.579 -18.089 1.00 96.00 87 ASN A C 1
ATOM 705 O O . ASN A 1 87 ? 28.042 8.791 -18.037 1.00 96.00 87 ASN A O 1
ATOM 709 N N . GLY A 1 88 ? 27.215 6.712 -18.215 1.00 93.69 88 GLY A N 1
ATOM 710 C CA . GLY A 1 88 ? 25.810 7.098 -18.338 1.00 93.69 88 GLY A CA 1
ATOM 711 C C . GLY A 1 88 ? 25.361 7.424 -19.767 1.00 93.69 88 GLY A C 1
ATOM 712 O O . GLY A 1 88 ? 24.209 7.816 -19.961 1.00 93.69 88 GLY A O 1
ATOM 713 N N . ASN A 1 89 ? 26.214 7.243 -20.781 1.00 96.19 89 ASN A N 1
ATOM 714 C CA . ASN A 1 89 ? 25.829 7.497 -22.168 1.00 96.19 89 ASN A CA 1
ATOM 715 C C . ASN A 1 89 ? 24.919 6.378 -22.672 1.00 96.19 89 ASN A C 1
ATOM 717 O O . ASN A 1 89 ? 25.217 5.194 -22.503 1.00 96.19 89 ASN A O 1
ATOM 721 N N . LYS A 1 90 ? 23.817 6.743 -23.334 1.00 95.88 90 LYS A N 1
ATOM 722 C CA . LYS A 1 90 ? 22.892 5.777 -23.940 1.00 95.88 90 LYS A CA 1
ATOM 723 C C . LYS A 1 90 ? 23.574 5.080 -25.126 1.00 95.88 90 LYS A C 1
ATOM 725 O O . LYS A 1 90 ? 23.911 5.727 -26.109 1.00 95.88 90 LYS A O 1
ATOM 730 N N . ILE A 1 91 ? 23.732 3.759 -25.043 1.00 96.38 91 ILE A N 1
ATOM 731 C CA . ILE A 1 91 ? 24.394 2.896 -26.047 1.00 96.38 91 ILE A CA 1
ATOM 732 C C . ILE A 1 91 ? 23.444 1.842 -26.648 1.00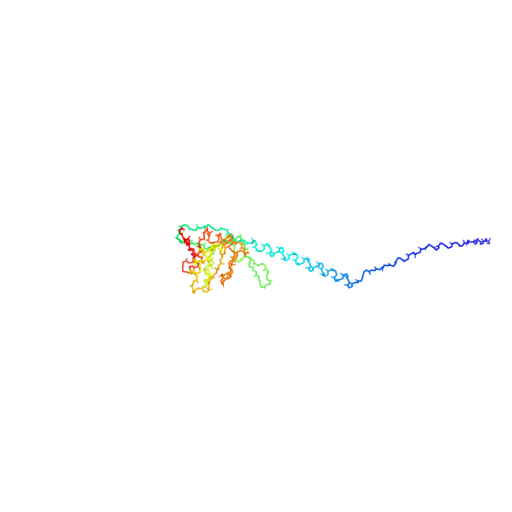 96.38 91 ILE A C 1
ATOM 734 O O . ILE A 1 91 ? 23.875 0.814 -27.184 1.00 96.38 91 ILE A O 1
ATOM 738 N N . GLY A 1 92 ? 22.137 2.039 -26.487 1.00 95.69 92 GLY A N 1
ATOM 739 C CA . GLY A 1 92 ? 21.092 1.179 -27.037 1.00 95.69 92 GLY A CA 1
ATOM 740 C C . GLY A 1 92 ? 19.893 1.034 -26.106 1.00 95.69 92 GLY A C 1
ATOM 741 O O . GLY A 1 92 ? 19.718 1.812 -25.168 1.00 95.69 92 GLY A O 1
ATOM 742 N N . VAL A 1 93 ? 19.089 0.006 -26.361 1.00 96.62 93 VAL A N 1
ATOM 743 C CA . VAL A 1 93 ? 17.919 -0.369 -25.559 1.00 96.62 93 VAL A CA 1
ATOM 744 C C . VAL A 1 93 ? 18.261 -1.621 -24.753 1.00 96.62 93 VAL A C 1
ATOM 746 O O . VAL A 1 93 ? 18.762 -2.597 -25.308 1.00 96.62 93 VAL A O 1
ATOM 749 N N . LEU A 1 94 ? 18.039 -1.573 -23.440 1.00 96.12 94 LEU A N 1
ATOM 750 C CA . LEU A 1 94 ? 18.201 -2.713 -22.538 1.00 96.12 94 LEU A CA 1
ATOM 751 C C . LEU A 1 94 ? 16.952 -3.597 -22.562 1.00 96.12 94 LEU A C 1
ATOM 753 O O . LEU A 1 94 ? 17.069 -4.808 -22.714 1.00 96.12 94 LEU A O 1
ATOM 757 N N . TYR A 1 95 ? 15.773 -2.978 -22.462 1.00 95.69 95 TYR A N 1
ATOM 758 C CA . TYR A 1 95 ? 14.485 -3.652 -22.607 1.00 95.69 95 TYR A CA 1
ATOM 759 C C . TYR A 1 95 ? 13.561 -2.817 -23.489 1.00 95.69 95 TYR A C 1
ATOM 761 O O . TYR A 1 95 ? 13.400 -1.625 -23.216 1.00 95.69 95 TYR A O 1
ATOM 769 N N . PRO A 1 96 ? 12.962 -3.408 -24.531 1.00 97.06 96 PRO A N 1
ATOM 770 C CA . PRO A 1 96 ? 12.060 -2.679 -25.404 1.00 97.06 96 PRO A CA 1
ATOM 771 C C . PRO A 1 96 ? 10.709 -2.425 -24.727 1.00 97.06 96 PRO A C 1
ATOM 773 O O . PRO A 1 96 ? 10.239 -3.217 -23.903 1.00 97.06 96 PRO A O 1
ATOM 776 N N . LYS A 1 97 ? 10.039 -1.352 -25.140 1.00 97.69 97 LYS A N 1
ATOM 777 C CA . LYS A 1 97 ? 8.628 -1.093 -24.872 1.00 97.69 97 LYS A CA 1
ATOM 778 C C . LYS A 1 97 ? 7.799 -2.322 -25.241 1.00 97.69 97 LYS A C 1
ATOM 780 O O . LYS A 1 97 ? 8.022 -2.966 -26.264 1.00 97.69 97 LYS A O 1
ATOM 785 N N . GLY A 1 98 ? 6.818 -2.642 -24.406 1.00 97.31 98 GLY A N 1
ATOM 786 C CA . GLY A 1 98 ? 5.987 -3.831 -24.570 1.00 97.31 98 GLY A CA 1
ATOM 787 C C . GLY A 1 98 ? 6.610 -5.109 -24.009 1.00 97.31 98 GLY A C 1
ATOM 788 O O . GLY A 1 98 ? 5.926 -6.130 -23.973 1.00 97.31 98 GLY A O 1
ATOM 789 N N . TYR A 1 99 ? 7.858 -5.079 -23.524 1.00 97.00 99 TYR A N 1
ATOM 790 C CA . TYR A 1 99 ? 8.423 -6.204 -22.784 1.00 97.00 99 TYR A CA 1
ATOM 791 C C . TYR A 1 99 ? 7.579 -6.498 -21.541 1.00 97.00 99 TYR A C 1
ATOM 793 O O . TYR A 1 99 ? 7.232 -5.592 -20.775 1.00 97.00 99 TYR A O 1
ATOM 801 N N . ARG A 1 100 ? 7.243 -7.776 -21.361 1.00 97.25 100 ARG A N 1
ATOM 802 C CA . ARG A 1 100 ? 6.405 -8.273 -20.272 1.00 97.25 100 ARG A CA 1
ATOM 803 C C . ARG A 1 100 ? 7.235 -9.121 -19.334 1.00 97.25 100 ARG A C 1
ATOM 805 O O . ARG A 1 100 ? 7.929 -10.026 -19.787 1.00 97.25 100 ARG A O 1
ATOM 812 N N . PHE A 1 101 ? 7.115 -8.867 -18.040 1.00 96.06 101 PHE A N 1
ATOM 813 C CA . PHE A 1 101 ? 7.772 -9.682 -17.028 1.00 96.06 101 PHE A CA 1
ATOM 814 C C . PHE A 1 101 ? 6.967 -9.700 -15.734 1.00 96.06 101 PHE A C 1
ATOM 816 O O . PHE A 1 101 ? 6.288 -8.730 -15.395 1.00 96.06 101 PHE A O 1
ATOM 823 N N . ASN A 1 102 ? 7.056 -10.805 -15.000 1.00 96.12 102 ASN A N 1
ATOM 824 C CA . ASN A 1 102 ? 6.507 -10.903 -13.659 1.00 96.12 102 ASN A CA 1
ATOM 825 C C . ASN A 1 102 ? 7.613 -10.531 -12.653 1.00 96.12 102 ASN A C 1
ATOM 827 O O . ASN A 1 102 ? 8.622 -11.235 -12.571 1.00 96.12 102 ASN A O 1
ATOM 831 N N . PRO A 1 103 ? 7.465 -9.448 -11.864 1.00 94.81 103 PRO A N 1
ATOM 832 C CA . PRO A 1 103 ? 8.472 -9.055 -10.877 1.00 94.81 103 PRO A CA 1
ATOM 833 C C . PRO A 1 103 ? 8.803 -10.163 -9.865 1.00 94.81 103 PRO A C 1
ATOM 835 O O . PRO A 1 103 ? 9.920 -10.224 -9.352 1.00 94.81 103 PRO A O 1
ATOM 838 N N . LEU A 1 104 ? 7.857 -11.073 -9.603 1.00 96.12 104 LEU A N 1
ATOM 839 C CA . LEU A 1 104 ? 8.027 -12.177 -8.662 1.00 96.12 104 LEU A CA 1
ATOM 840 C C . LEU A 1 104 ? 9.008 -13.253 -9.148 1.00 96.12 104 LEU A C 1
ATOM 842 O O . LEU A 1 104 ? 9.444 -14.079 -8.342 1.00 96.12 104 LEU A O 1
ATOM 846 N N . ASP A 1 105 ? 9.385 -13.250 -10.427 1.00 95.62 105 ASP A N 1
ATOM 847 C CA . ASP A 1 105 ? 10.415 -14.147 -10.965 1.00 95.62 105 ASP A CA 1
ATOM 848 C C . ASP A 1 105 ? 11.831 -13.713 -10.569 1.00 95.62 105 ASP A C 1
ATOM 850 O O . ASP A 1 105 ? 12.747 -14.534 -10.539 1.00 95.62 105 ASP A O 1
ATOM 854 N N . TYR A 1 106 ? 12.003 -12.443 -10.191 1.00 94.38 106 TYR A N 1
ATOM 855 C CA . TYR A 1 106 ? 13.311 -11.845 -9.915 1.00 94.38 106 TYR A CA 1
ATOM 856 C C . TYR A 1 106 ? 13.565 -11.578 -8.428 1.00 94.38 106 TYR A C 1
ATOM 858 O O . TYR A 1 106 ? 14.706 -11.316 -8.042 1.00 94.38 106 TYR A O 1
ATOM 866 N N . ILE A 1 107 ? 12.541 -11.669 -7.572 1.00 94.00 107 ILE A N 1
ATOM 867 C CA . ILE A 1 107 ? 12.696 -11.505 -6.119 1.00 94.00 107 ILE A CA 1
ATOM 868 C C . ILE A 1 107 ? 12.803 -12.857 -5.411 1.00 94.00 107 ILE A C 1
ATOM 870 O O . ILE A 1 107 ? 12.154 -13.837 -5.776 1.00 94.00 107 ILE A O 1
ATOM 874 N N . ARG A 1 108 ? 13.618 -12.904 -4.352 1.00 92.50 108 ARG A N 1
ATOM 875 C CA . ARG A 1 108 ? 13.796 -14.103 -3.511 1.00 92.50 108 ARG A CA 1
ATOM 876 C C . ARG A 1 108 ? 13.001 -14.053 -2.211 1.00 92.50 108 ARG A C 1
ATOM 878 O O . ARG A 1 108 ? 12.685 -15.097 -1.655 1.00 92.50 108 ARG A O 1
ATOM 885 N N . ILE A 1 109 ? 12.702 -12.850 -1.730 1.00 92.19 109 ILE A N 1
ATOM 886 C CA . ILE A 1 109 ? 12.014 -12.603 -0.464 1.00 92.19 109 ILE A CA 1
ATOM 887 C C . ILE A 1 109 ? 10.734 -11.842 -0.789 1.00 92.19 109 ILE A C 1
ATOM 889 O O . ILE A 1 109 ? 10.777 -10.837 -1.500 1.00 92.19 109 ILE A O 1
ATOM 893 N N . ALA A 1 110 ? 9.606 -12.348 -0.297 1.00 92.38 110 ALA A N 1
ATOM 894 C CA . ALA A 1 110 ? 8.325 -11.679 -0.446 1.00 92.38 110 ALA A CA 1
ATOM 895 C C . ALA A 1 110 ? 8.305 -10.379 0.379 1.00 92.38 110 ALA A C 1
ATOM 897 O O . ALA A 1 110 ? 8.825 -10.365 1.497 1.00 92.38 110 ALA A O 1
ATOM 898 N N . PRO A 1 111 ? 7.701 -9.298 -0.137 1.00 92.81 111 PRO A N 1
ATOM 899 C CA . PRO A 1 111 ? 7.466 -8.106 0.662 1.00 92.81 111 PRO A CA 1
ATOM 900 C C . PRO A 1 111 ? 6.489 -8.398 1.819 1.00 92.81 111 PRO A C 1
ATOM 902 O O . PRO A 1 111 ? 5.688 -9.337 1.725 1.00 92.81 111 PRO A O 1
ATOM 905 N N . PRO A 1 112 ? 6.516 -7.577 2.885 1.00 94.56 112 PRO A N 1
ATOM 906 C CA . PRO A 1 112 ? 5.528 -7.616 3.958 1.00 94.56 112 PRO A CA 1
ATOM 907 C C . PRO A 1 112 ? 4.086 -7.583 3.423 1.00 94.56 112 PRO A C 1
ATOM 909 O O . PRO A 1 112 ? 3.800 -6.794 2.516 1.00 94.56 112 PRO A O 1
ATOM 912 N N . PRO A 1 113 ? 3.154 -8.377 3.982 1.00 96.44 113 PRO A N 1
ATOM 913 C CA . PRO A 1 113 ? 1.741 -8.254 3.657 1.00 96.44 113 PRO A CA 1
ATOM 914 C C . PRO A 1 113 ? 1.199 -6.861 3.992 1.00 96.44 113 PRO A C 1
ATOM 916 O O . PRO A 1 113 ? 1.578 -6.251 4.997 1.00 96.44 113 PRO A O 1
ATOM 919 N N . ILE A 1 114 ? 0.261 -6.387 3.176 1.00 97.69 114 ILE A N 1
ATOM 920 C CA . ILE A 1 114 ? -0.423 -5.105 3.370 1.00 97.69 114 ILE A CA 1
ATOM 921 C C . ILE A 1 114 ? -1.859 -5.390 3.793 1.00 97.69 114 ILE A C 1
ATOM 923 O O . ILE A 1 114 ? -2.543 -6.188 3.158 1.00 97.69 114 ILE A O 1
ATOM 927 N N . ILE A 1 115 ? -2.339 -4.727 4.842 1.00 97.94 115 ILE A N 1
ATOM 928 C CA . ILE A 1 115 ? -3.745 -4.778 5.246 1.00 97.94 115 ILE A CA 1
ATOM 929 C C . ILE A 1 115 ? -4.387 -3.428 4.947 1.00 97.94 115 ILE A C 1
ATOM 931 O O . ILE A 1 115 ? -4.053 -2.433 5.588 1.00 97.94 115 ILE A O 1
ATOM 935 N N . ALA A 1 116 ? -5.301 -3.408 3.978 1.00 98.25 116 ALA A N 1
ATOM 936 C CA . ALA A 1 116 ? -6.108 -2.253 3.609 1.00 98.25 116 ALA A CA 1
ATOM 937 C C . ALA A 1 116 ? -7.451 -2.274 4.358 1.00 98.25 116 ALA A C 1
ATOM 939 O O . ALA A 1 116 ? -8.209 -3.243 4.267 1.00 98.25 116 ALA A O 1
ATOM 940 N N . PHE A 1 117 ? -7.744 -1.214 5.107 1.00 97.75 117 PHE A N 1
ATOM 941 C CA . PHE A 1 117 ? -8.953 -1.081 5.927 1.00 97.75 117 PHE A CA 1
ATOM 942 C C . PHE A 1 117 ? -9.282 0.390 6.178 1.00 97.75 117 PHE A C 1
ATOM 944 O O . PHE A 1 117 ? -8.461 1.263 5.933 1.00 97.75 117 PHE A O 1
ATOM 951 N N . ASN A 1 118 ? -10.466 0.690 6.691 1.00 96.88 118 ASN A N 1
ATOM 952 C CA . ASN A 1 118 ? -10.823 2.021 7.150 1.00 96.88 118 ASN A CA 1
ATOM 953 C C . ASN A 1 118 ? -10.400 2.200 8.616 1.00 96.88 118 ASN A C 1
ATOM 955 O O . ASN A 1 118 ? -10.988 1.607 9.521 1.00 96.88 118 ASN A O 1
ATOM 959 N N . ALA A 1 119 ? -9.394 3.041 8.870 1.00 95.56 119 ALA A N 1
ATOM 960 C CA . ALA A 1 119 ? -8.891 3.265 10.227 1.00 95.56 119 ALA A CA 1
ATOM 961 C C . ALA A 1 119 ? -9.865 4.017 11.150 1.00 95.56 119 ALA A C 1
ATOM 963 O O . ALA A 1 119 ? -9.741 3.919 12.370 1.00 95.56 119 ALA A O 1
ATOM 964 N N . CYS A 1 120 ? -10.848 4.720 10.586 1.00 94.81 120 CYS A N 1
ATOM 965 C CA . CYS A 1 120 ? -11.912 5.380 11.335 1.00 94.81 120 CYS A CA 1
ATOM 966 C C . CYS A 1 120 ? -13.013 4.381 11.765 1.00 94.81 120 CYS A C 1
ATOM 968 O O . CYS A 1 120 ? -13.843 4.698 12.620 1.00 94.81 120 CYS A O 1
ATOM 970 N N . ASP A 1 121 ? -13.034 3.160 11.212 1.00 94.75 121 ASP A N 1
ATOM 971 C CA . ASP A 1 121 ? -13.981 2.111 11.594 1.00 94.75 121 ASP A CA 1
ATOM 972 C C . ASP A 1 121 ? -13.411 1.204 12.693 1.00 94.75 121 ASP A C 1
ATOM 974 O O . ASP A 1 121 ? -12.557 0.345 12.465 1.00 94.75 121 ASP A O 1
ATOM 978 N N . LYS A 1 122 ? -13.959 1.339 13.904 1.00 93.12 122 LYS A N 1
ATOM 979 C CA . LYS A 1 122 ? -13.553 0.547 15.074 1.00 93.12 122 LYS A CA 1
ATOM 980 C C . LYS A 1 122 ? -13.668 -0.966 14.851 1.00 93.12 122 LYS A C 1
ATOM 982 O O . LYS A 1 122 ? -12.787 -1.698 15.299 1.00 93.12 122 LYS A O 1
ATOM 987 N N . LYS A 1 123 ? -14.706 -1.442 14.147 1.00 94.31 123 LYS A N 1
ATOM 988 C CA . LYS A 1 123 ? -14.897 -2.883 13.894 1.00 94.31 123 LYS A CA 1
ATOM 989 C C . LYS A 1 123 ? -13.800 -3.424 12.977 1.00 94.31 123 LYS A C 1
ATOM 991 O O . LYS A 1 123 ? -13.318 -4.539 13.180 1.00 94.31 123 LYS A O 1
ATOM 996 N N . GLU A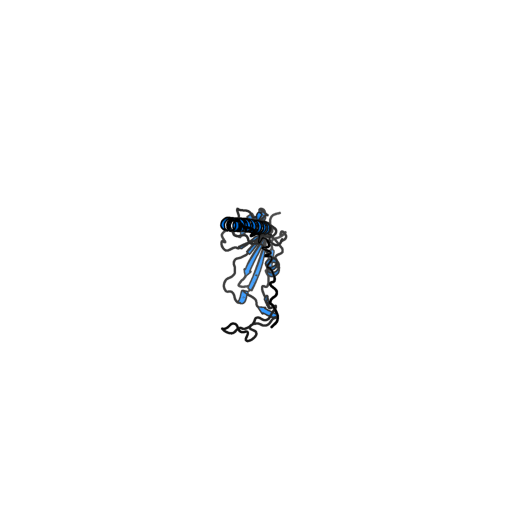 1 124 ? -13.398 -2.636 11.982 1.00 95.62 124 GLU A N 1
ATOM 997 C CA . GLU A 1 124 ? -12.293 -2.992 11.092 1.00 95.62 124 GLU A CA 1
ATOM 998 C C . GLU A 1 124 ? -10.958 -2.957 11.832 1.00 95.62 124 GLU A C 1
ATOM 1000 O O . GLU A 1 124 ? -10.209 -3.926 11.754 1.00 95.62 124 GLU A O 1
ATOM 1005 N N . VAL A 1 125 ? -10.691 -1.920 12.632 1.00 94.56 125 VAL A N 1
ATOM 1006 C CA . VAL A 1 125 ? -9.471 -1.822 13.454 1.00 94.56 125 VAL A CA 1
ATOM 1007 C C . VAL A 1 125 ? -9.312 -3.039 14.374 1.00 94.56 125 VAL A C 1
ATOM 1009 O O . VAL A 1 125 ? -8.227 -3.615 14.463 1.00 94.56 125 VAL A O 1
ATOM 1012 N N . GLU A 1 126 ? -10.381 -3.472 15.046 1.00 94.00 126 GLU A N 1
ATOM 1013 C CA . GLU A 1 126 ? -10.365 -4.669 15.897 1.00 94.00 126 GLU A CA 1
ATOM 1014 C C . GLU A 1 126 ? -10.110 -5.956 15.103 1.00 94.00 126 GLU A C 1
ATOM 1016 O O . GLU A 1 126 ? -9.337 -6.818 15.532 1.00 94.00 126 GLU A O 1
ATOM 1021 N N . LEU A 1 127 ? -10.730 -6.098 13.928 1.00 95.12 127 LEU A N 1
ATOM 1022 C CA . LEU A 1 127 ? -10.479 -7.229 13.038 1.00 95.12 127 LEU A CA 1
ATOM 1023 C C . LEU A 1 127 ? -9.018 -7.256 12.573 1.00 95.12 127 LEU A C 1
ATOM 1025 O O . LEU A 1 127 ? -8.380 -8.303 12.658 1.00 95.12 127 LEU A O 1
ATOM 1029 N N . VAL A 1 128 ? -8.473 -6.114 12.158 1.00 95.25 128 VAL A N 1
ATOM 1030 C CA . VAL A 1 128 ? -7.083 -5.978 11.712 1.00 95.25 128 VAL A CA 1
ATOM 1031 C C . VAL A 1 128 ? -6.114 -6.347 12.828 1.00 95.25 128 VAL A C 1
ATOM 1033 O O . VAL A 1 128 ? -5.214 -7.143 12.583 1.00 95.25 128 VAL A O 1
ATOM 1036 N N . LYS A 1 129 ? -6.334 -5.868 14.062 1.00 93.62 129 LYS A N 1
ATOM 1037 C CA . LYS A 1 129 ? -5.521 -6.241 15.236 1.00 93.62 129 LYS A CA 1
ATOM 1038 C C . LYS A 1 129 ? -5.506 -7.751 15.486 1.00 93.62 129 LYS A C 1
ATOM 1040 O O . LYS A 1 129 ? -4.473 -8.297 15.864 1.00 93.62 129 LYS A O 1
ATOM 1045 N N . ARG A 1 130 ? -6.631 -8.441 15.262 1.00 93.81 130 ARG A N 1
ATOM 1046 C CA . ARG A 1 130 ? -6.688 -9.911 15.349 1.00 93.81 130 ARG A CA 1
ATOM 1047 C C . ARG A 1 130 ? -5.932 -10.573 14.201 1.00 93.81 130 ARG A C 1
ATOM 1049 O O . ARG A 1 130 ? -5.150 -11.483 14.451 1.00 93.81 130 ARG A O 1
ATOM 1056 N N . LEU A 1 131 ? -6.126 -10.103 12.968 1.00 93.69 131 LEU A N 1
ATOM 1057 C CA . LEU A 1 131 ? -5.454 -10.649 11.787 1.00 93.69 131 LEU A CA 1
ATOM 1058 C C . LEU A 1 131 ? -3.930 -10.482 11.863 1.00 93.69 131 LEU A C 1
ATOM 1060 O O . LEU A 1 131 ? -3.198 -11.369 11.434 1.00 93.69 131 LEU A O 1
ATOM 1064 N N . SER A 1 132 ? -3.422 -9.369 12.385 1.00 93.44 132 SER A N 1
ATOM 1065 C CA . SER A 1 132 ? -1.984 -9.078 12.479 1.00 93.44 132 SER A CA 1
ATOM 1066 C C . SER A 1 132 ? -1.340 -9.505 13.803 1.00 93.44 132 SER A C 1
ATOM 1068 O O . SER A 1 132 ? -0.147 -9.263 14.009 1.00 93.44 132 SER A O 1
ATOM 1070 N N . SER A 1 133 ? -2.099 -10.139 14.702 1.00 91.94 133 SER A N 1
ATOM 1071 C CA . SER A 1 133 ? -1.586 -10.587 15.996 1.00 91.94 133 SER A CA 1
ATOM 1072 C C . SER A 1 133 ? -0.408 -11.546 15.808 1.00 91.94 133 SER A C 1
ATOM 1074 O O . SER A 1 133 ? -0.472 -12.476 15.006 1.00 91.94 133 SER A O 1
ATOM 1076 N N . GLY A 1 134 ? 0.703 -11.280 16.499 1.00 87.31 134 GLY A N 1
ATOM 1077 C CA . GLY A 1 134 ? 1.941 -12.054 16.363 1.00 87.31 134 GLY A CA 1
ATOM 1078 C C . GLY A 1 134 ? 2.719 -11.840 15.055 1.00 87.31 134 GLY A C 1
ATOM 1079 O O . GLY A 1 134 ? 3.747 -12.482 14.871 1.00 87.31 134 GLY A O 1
ATOM 1080 N N . ARG A 1 135 ? 2.277 -10.940 14.161 1.00 88.25 135 ARG A N 1
ATOM 1081 C CA . ARG A 1 135 ? 2.945 -10.641 12.880 1.00 88.25 135 ARG A CA 1
ATOM 1082 C C . ARG A 1 135 ? 3.508 -9.216 12.871 1.00 88.25 135 ARG A C 1
ATOM 1084 O O . ARG A 1 135 ? 2.772 -8.279 12.544 1.00 88.25 135 ARG A O 1
ATOM 1091 N N . PRO A 1 136 ? 4.764 -8.982 13.296 1.00 83.12 136 PRO A N 1
ATOM 1092 C CA . PRO A 1 136 ? 5.349 -7.634 13.334 1.00 83.12 136 PRO A CA 1
ATOM 1093 C C . PRO A 1 136 ? 5.605 -7.052 11.932 1.00 83.12 136 PRO A C 1
ATOM 1095 O O . PRO A 1 136 ? 5.611 -5.839 11.751 1.00 83.12 136 PRO A O 1
ATOM 1098 N N . ASP A 1 137 ? 5.737 -7.909 10.928 1.00 90.44 137 ASP A N 1
ATOM 1099 C CA . ASP A 1 137 ? 6.071 -7.637 9.530 1.00 90.44 137 ASP A CA 1
ATOM 1100 C C . ASP A 1 137 ? 4.831 -7.400 8.652 1.00 90.44 137 ASP A C 1
ATOM 1102 O O . ASP A 1 137 ? 4.700 -7.951 7.565 1.00 90.44 137 ASP A O 1
ATOM 1106 N N . VAL A 1 138 ? 3.893 -6.575 9.123 1.00 94.44 138 VAL A N 1
ATOM 1107 C CA . VAL A 1 138 ? 2.664 -6.243 8.384 1.00 94.44 138 VAL A CA 1
ATOM 1108 C C . VAL A 1 138 ? 2.516 -4.735 8.274 1.00 94.44 138 VAL A C 1
ATOM 1110 O O . VAL A 1 138 ? 2.631 -4.021 9.274 1.00 94.44 138 VAL A O 1
ATOM 1113 N N . MET A 1 139 ? 2.220 -4.268 7.063 1.00 95.94 139 MET A N 1
ATOM 1114 C CA . MET A 1 139 ? 1.956 -2.865 6.762 1.00 95.94 139 MET A CA 1
ATOM 1115 C C . MET A 1 139 ? 0.457 -2.575 6.812 1.00 95.94 139 MET A C 1
ATOM 1117 O O . MET A 1 139 ? -0.351 -3.352 6.307 1.00 95.94 139 MET A O 1
ATOM 1121 N N . TYR A 1 140 ? 0.075 -1.444 7.400 1.00 96.81 140 TYR A N 1
ATOM 1122 C CA . TYR A 1 140 ? -1.318 -1.001 7.469 1.00 96.81 140 TYR A CA 1
ATOM 1123 C C . TYR A 1 140 ? -1.569 0.124 6.475 1.00 96.81 140 TYR A C 1
ATOM 1125 O O . TYR A 1 140 ? -0.809 1.086 6.447 1.00 96.81 140 TYR A O 1
ATOM 1133 N N . ALA A 1 141 ? -2.647 0.029 5.702 1.00 97.38 141 ALA A N 1
ATOM 1134 C CA . ALA A 1 141 ? -3.075 1.059 4.768 1.00 97.38 141 ALA A CA 1
ATOM 1135 C C . ALA A 1 141 ? -4.526 1.468 5.060 1.00 97.38 141 ALA A C 1
ATOM 1137 O O . ALA A 1 141 ? -5.433 0.637 5.050 1.00 97.38 141 ALA A O 1
ATOM 1138 N N . SER A 1 142 ? -4.736 2.752 5.329 1.00 97.38 142 SER A N 1
ATOM 1139 C CA . SER A 1 142 ? -6.036 3.343 5.615 1.00 97.38 142 SER A CA 1
ATOM 1140 C C . SER A 1 142 ? -6.754 3.751 4.332 1.00 97.38 142 SER A C 1
ATOM 1142 O O . SER A 1 142 ? -6.164 4.402 3.470 1.00 97.38 142 SER A O 1
ATOM 1144 N N . SER A 1 143 ? -8.033 3.405 4.231 1.00 97.25 143 SER A N 1
ATOM 1145 C CA . SER A 1 143 ? -8.954 3.775 3.157 1.00 97.25 143 SER A CA 1
ATOM 1146 C C . SER A 1 143 ? -10.008 4.745 3.695 1.00 97.25 143 SER A C 1
ATOM 1148 O O . SER A 1 143 ? -10.718 4.419 4.647 1.00 97.25 143 SER A O 1
ATOM 1150 N N . GLY A 1 144 ? -10.150 5.912 3.064 1.00 93.19 144 GLY A N 1
ATOM 1151 C CA . GLY A 1 144 ? -11.245 6.863 3.290 1.00 93.19 144 GLY A CA 1
ATOM 1152 C C . GLY A 1 144 ? -11.228 7.650 4.607 1.00 93.19 144 GLY A C 1
ATOM 1153 O O . GLY A 1 144 ? -12.061 8.535 4.769 1.00 93.19 144 GLY A O 1
ATOM 1154 N N . CYS A 1 145 ? -10.307 7.358 5.527 1.00 94.38 145 CYS A N 1
ATOM 1155 C CA . CYS A 1 145 ? -10.139 8.070 6.797 1.00 94.38 145 CYS A CA 1
ATOM 1156 C C . CYS A 1 145 ? -9.062 9.155 6.652 1.00 94.38 145 CYS A C 1
ATOM 1158 O O . CYS A 1 145 ? -8.003 8.883 6.076 1.00 94.38 145 CYS A O 1
ATOM 1160 N N . GLU A 1 146 ? -9.337 10.359 7.153 1.00 94.88 146 GLU A N 1
ATOM 1161 C CA . GLU A 1 146 ? -8.386 11.475 7.149 1.00 94.88 146 GLU A CA 1
ATOM 1162 C C . GLU A 1 146 ? -7.260 11.237 8.162 1.00 94.88 146 GLU A C 1
ATOM 1164 O O . GLU A 1 146 ? -7.465 10.603 9.199 1.00 94.88 146 GLU A O 1
ATOM 1169 N N . VAL A 1 147 ? -6.059 11.737 7.865 1.00 93.19 147 VAL A N 1
ATOM 1170 C CA . VAL A 1 147 ? -4.874 11.570 8.725 1.00 93.19 147 VAL A CA 1
ATOM 1171 C C . VAL A 1 147 ? -5.101 12.162 10.119 1.00 93.19 147 VAL A C 1
ATOM 1173 O O . VAL A 1 147 ? -4.632 11.592 11.104 1.00 93.19 147 VAL A O 1
ATOM 1176 N N . GLU A 1 148 ? -5.830 13.275 10.230 1.00 93.00 148 GLU A N 1
ATOM 1177 C CA . GLU A 1 148 ? -6.161 13.889 11.525 1.00 93.00 148 GLU A CA 1
ATOM 1178 C C . GLU A 1 148 ? -7.038 12.990 12.412 1.00 93.00 148 GLU A C 1
ATOM 1180 O O . GLU A 1 148 ? -6.886 13.004 13.636 1.00 93.00 148 GLU A O 1
ATOM 1185 N N . ASP A 1 149 ? -7.870 12.145 11.801 1.00 93.75 149 ASP A N 1
ATOM 1186 C CA . ASP A 1 149 ? -8.782 11.228 12.490 1.00 93.75 149 ASP A CA 1
ATOM 1187 C C . ASP A 1 149 ? -8.149 9.864 12.803 1.00 93.75 149 ASP A C 1
ATOM 1189 O O . ASP A 1 149 ? -8.806 8.963 13.340 1.00 93.75 149 ASP A O 1
ATOM 1193 N N . PHE A 1 150 ? -6.862 9.679 12.492 1.00 93.00 150 PHE A N 1
ATOM 1194 C CA . PHE A 1 150 ? -6.187 8.415 12.748 1.00 93.00 150 PHE A CA 1
ATOM 1195 C C . PHE A 1 150 ? -6.186 8.074 14.242 1.00 93.00 150 PHE A C 1
ATOM 1197 O O . PHE A 1 150 ? -5.775 8.874 15.092 1.00 93.00 150 PHE A O 1
ATOM 1204 N N . PRO A 1 151 ? -6.602 6.849 14.600 1.00 89.06 151 PRO A N 1
ATOM 1205 C CA . PRO A 1 151 ? -6.703 6.476 15.994 1.00 89.06 151 PRO A CA 1
ATOM 1206 C C . PRO A 1 151 ? -5.304 6.314 16.605 1.00 89.06 151 PRO A C 1
ATOM 1208 O O . PRO A 1 151 ? -4.480 5.513 16.163 1.00 89.06 151 PRO A O 1
ATOM 1211 N N . LYS A 1 152 ? -5.053 7.041 17.698 1.00 86.62 152 LYS A N 1
ATOM 1212 C CA . LYS A 1 152 ? -3.759 7.055 18.412 1.00 86.62 152 LYS A CA 1
ATOM 1213 C C . LYS A 1 152 ? -3.370 5.713 19.047 1.00 86.62 152 LYS A C 1
ATOM 1215 O O . LYS A 1 152 ? -2.245 5.556 19.502 1.00 86.62 152 LYS A O 1
ATOM 1220 N N . ASN A 1 153 ? -4.302 4.761 19.124 1.00 83.06 153 ASN A N 1
ATOM 1221 C CA . ASN A 1 153 ? -4.098 3.434 19.712 1.00 83.06 153 ASN A CA 1
ATOM 1222 C C . ASN A 1 153 ? -3.714 2.358 18.676 1.00 83.06 153 ASN A C 1
ATOM 1224 O O . ASN A 1 153 ? -3.760 1.162 18.995 1.00 83.06 153 ASN A O 1
ATOM 1228 N N . ILE A 1 154 ? -3.419 2.754 17.435 1.00 85.38 154 ILE A N 1
ATOM 1229 C CA . ILE A 1 154 ? -2.734 1.902 16.466 1.00 85.38 154 ILE A CA 1
ATOM 1230 C C . ILE A 1 154 ? -1.233 2.048 16.724 1.00 85.38 154 ILE A C 1
ATOM 1232 O O . ILE A 1 154 ? -0.657 3.119 16.591 1.00 85.38 154 ILE A O 1
ATOM 1236 N N . ASP A 1 155 ? -0.604 0.943 17.105 1.00 84.50 155 ASP A N 1
ATOM 1237 C CA . ASP A 1 155 ? 0.811 0.818 17.467 1.00 84.50 155 ASP A CA 1
ATOM 1238 C C . ASP A 1 155 ? 1.754 0.768 16.252 1.00 84.50 155 ASP A C 1
ATOM 1240 O O . ASP A 1 155 ? 2.949 0.504 16.381 1.00 84.50 155 ASP A O 1
ATOM 1244 N N . ARG A 1 156 ? 1.223 1.000 15.050 1.00 86.62 156 ARG A N 1
ATOM 1245 C CA . ARG A 1 156 ? 1.924 0.832 13.777 1.00 86.62 156 ARG A CA 1
ATOM 1246 C C . ARG A 1 156 ? 1.753 2.041 12.881 1.00 86.62 156 ARG A C 1
ATOM 1248 O O . ARG A 1 156 ? 0.758 2.756 12.946 1.00 86.62 156 ARG A O 1
ATOM 1255 N N . LYS A 1 157 ? 2.723 2.222 11.987 1.00 90.38 157 LYS A N 1
ATOM 1256 C CA . LYS A 1 157 ? 2.621 3.214 10.917 1.00 90.38 157 LYS A CA 1
ATOM 1257 C C . LYS A 1 157 ? 1.432 2.868 10.025 1.00 90.38 157 LYS A C 1
ATOM 1259 O O . LYS A 1 157 ? 1.317 1.736 9.555 1.00 90.38 157 LYS A O 1
ATOM 1264 N N . LEU A 1 158 ? 0.579 3.860 9.809 1.00 93.62 158 LEU A N 1
ATOM 1265 C CA . LEU A 1 158 ? -0.601 3.764 8.970 1.00 93.62 158 LEU A CA 1
ATOM 1266 C C . LEU A 1 158 ? -0.342 4.559 7.689 1.00 93.62 158 LEU A C 1
ATOM 1268 O O . LEU A 1 158 ? -0.162 5.773 7.726 1.00 93.62 158 LEU A O 1
ATOM 1272 N N . TYR A 1 159 ? -0.260 3.848 6.574 1.00 95.31 159 TYR A N 1
ATOM 1273 C CA . TYR A 1 159 ? -0.098 4.410 5.238 1.00 95.31 159 TYR A CA 1
ATOM 1274 C C . TYR A 1 159 ? -1.469 4.742 4.642 1.00 95.31 159 TYR A C 1
ATOM 1276 O O . TYR A 1 159 ? -2.495 4.323 5.175 1.00 95.31 159 TYR A O 1
ATOM 1284 N N . LEU A 1 160 ? -1.506 5.479 3.536 1.00 97.06 160 LEU A N 1
ATOM 1285 C CA . LEU A 1 160 ? -2.738 5.745 2.792 1.00 97.06 160 LEU A CA 1
ATOM 1286 C C . LEU A 1 160 ? -2.863 4.753 1.637 1.00 97.06 160 LEU A C 1
ATOM 1288 O O . LEU A 1 160 ? -1.873 4.470 0.963 1.00 97.06 160 LEU A O 1
ATOM 1292 N N . VAL A 1 161 ? -4.067 4.229 1.404 1.00 98.00 161 VAL A N 1
ATOM 1293 C CA . VAL A 1 161 ? -4.364 3.520 0.153 1.00 98.00 161 VAL A CA 1
ATOM 1294 C C . VAL A 1 161 ? -4.280 4.530 -0.992 1.00 98.00 161 VAL A C 1
ATOM 1296 O O . VAL A 1 161 ? -4.899 5.588 -0.922 1.00 98.00 161 VAL A O 1
ATOM 1299 N N . THR A 1 162 ? -3.510 4.217 -2.030 1.00 97.50 162 THR A N 1
ATOM 1300 C CA . THR A 1 162 ? -3.365 5.051 -3.232 1.00 97.50 162 THR A CA 1
ATOM 1301 C C . THR A 1 162 ? -4.121 4.441 -4.411 1.00 97.50 162 THR A C 1
ATOM 1303 O O . THR A 1 162 ? -4.465 3.255 -4.386 1.00 97.50 162 THR A O 1
ATOM 1306 N N . ASP A 1 163 ? -4.334 5.215 -5.476 1.00 96.94 163 ASP A N 1
ATOM 1307 C CA . ASP A 1 163 ? -4.913 4.679 -6.716 1.00 96.94 163 ASP A CA 1
ATOM 1308 C C . ASP A 1 163 ? -4.036 3.592 -7.338 1.00 96.94 16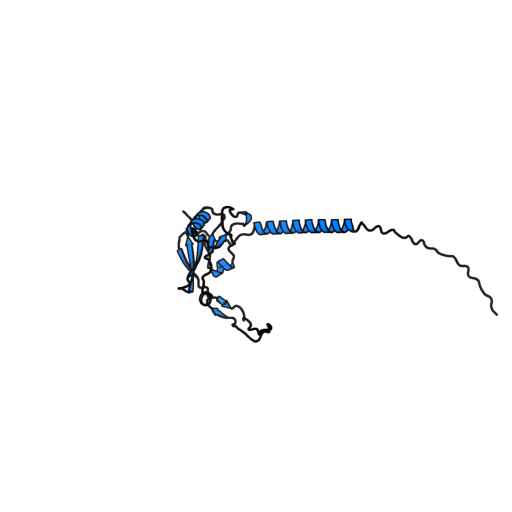3 ASP A C 1
ATOM 1310 O O . ASP A 1 163 ? -4.540 2.551 -7.747 1.00 96.94 163 ASP A O 1
ATOM 1314 N N . GLU A 1 164 ? -2.710 3.747 -7.296 1.00 95.31 164 GLU A N 1
ATOM 1315 C CA . GLU A 1 164 ? -1.801 2.707 -7.785 1.00 95.31 164 GLU A CA 1
ATOM 1316 C C . GLU A 1 164 ? -1.976 1.386 -7.016 1.00 95.31 164 GLU A C 1
ATOM 1318 O O . GLU A 1 164 ? -1.927 0.311 -7.613 1.00 95.31 164 GLU A O 1
AT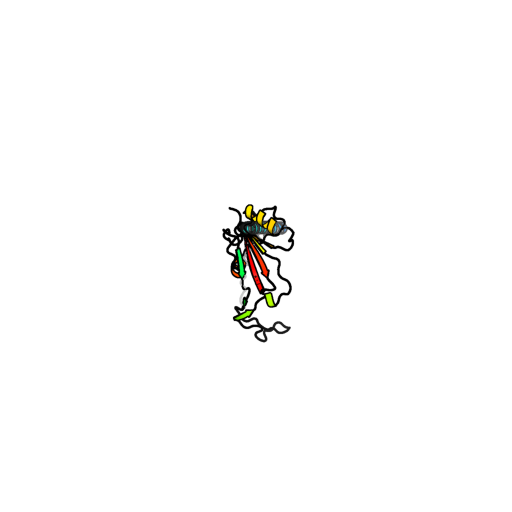OM 1323 N N . MET A 1 165 ? -2.218 1.441 -5.700 1.00 96.44 165 MET A N 1
ATOM 1324 C CA . MET A 1 165 ? -2.522 0.237 -4.920 1.00 96.44 165 MET A CA 1
ATOM 1325 C C . MET A 1 165 ? -3.860 -0.380 -5.330 1.00 96.44 165 MET A C 1
ATOM 1327 O O . MET A 1 165 ? -3.952 -1.605 -5.417 1.00 96.44 165 MET A O 1
ATOM 1331 N N . LYS A 1 166 ? -4.887 0.442 -5.585 1.00 97.38 166 LYS A N 1
ATOM 1332 C CA . LYS A 1 166 ? -6.188 -0.026 -6.085 1.00 97.38 166 LYS A CA 1
ATOM 1333 C C . LYS A 1 166 ? -6.046 -0.755 -7.406 1.00 97.38 166 LYS A C 1
ATOM 1335 O O . LYS A 1 166 ? -6.511 -1.886 -7.513 1.00 97.38 166 LYS A O 1
ATOM 1340 N N . ASP A 1 167 ? -5.335 -0.156 -8.347 1.00 95.69 167 ASP A N 1
ATOM 1341 C CA . ASP A 1 167 ? -5.185 -0.700 -9.689 1.00 95.69 167 ASP A CA 1
ATOM 1342 C C . ASP A 1 167 ? -4.303 -1.952 -9.694 1.00 95.69 167 ASP A C 1
ATOM 1344 O O . ASP A 1 167 ? -4.684 -2.985 -10.246 1.00 95.69 167 ASP A O 1
ATOM 1348 N N . ARG A 1 168 ? -3.136 -1.910 -9.034 1.00 94.56 168 ARG A N 1
ATOM 1349 C CA . ARG A 1 168 ? -2.188 -3.037 -9.046 1.00 94.56 168 ARG A CA 1
ATOM 1350 C C . ARG A 1 168 ? -2.675 -4.262 -8.283 1.00 94.56 168 ARG A C 1
ATOM 1352 O O . ARG A 1 168 ? -2.236 -5.366 -8.596 1.00 94.56 168 ARG A O 1
ATOM 1359 N N . PHE A 1 169 ? -3.518 -4.086 -7.268 1.00 96.75 169 PHE A N 1
ATOM 1360 C CA . PHE A 1 169 ? -4.013 -5.184 -6.432 1.00 96.75 169 PHE A CA 1
ATOM 1361 C C . PHE A 1 169 ? -5.512 -5.466 -6.631 1.00 96.75 169 PHE A C 1
ATOM 1363 O O . PHE A 1 169 ? -6.060 -6.288 -5.902 1.00 96.75 169 PHE A O 1
ATOM 1370 N N . ASP A 1 170 ? -6.169 -4.808 -7.593 1.00 97.12 170 ASP A N 1
ATOM 1371 C CA . ASP A 1 170 ? -7.628 -4.832 -7.804 1.00 97.12 170 ASP A CA 1
ATOM 1372 C C . ASP A 1 170 ? -8.431 -4.597 -6.504 1.00 97.12 170 ASP A C 1
ATOM 1374 O O . ASP A 1 170 ? -9.464 -5.224 -6.241 1.00 97.12 170 ASP A O 1
ATOM 1378 N N . LEU A 1 171 ? -7.942 -3.693 -5.642 1.00 97.56 171 LEU A N 1
ATOM 1379 C CA . LEU A 1 171 ? -8.558 -3.446 -4.338 1.00 97.56 171 LEU A CA 1
ATOM 1380 C C . LEU A 1 171 ? -9.879 -2.706 -4.503 1.00 97.56 171 LEU A C 1
ATOM 1382 O O . LEU A 1 171 ? -9.931 -1.544 -4.895 1.00 97.56 171 LEU A O 1
ATOM 1386 N N . LYS A 1 172 ? -10.955 -3.388 -4.115 1.00 97.31 172 LYS A N 1
ATOM 1387 C CA . LYS A 1 172 ? -12.322 -2.849 -4.118 1.00 97.31 172 LYS A CA 1
ATOM 1388 C C . LYS A 1 172 ? -12.924 -2.744 -2.725 1.00 97.31 172 LYS A C 1
ATOM 1390 O O . LYS A 1 172 ? -13.870 -1.981 -2.535 1.00 97.31 172 LYS A O 1
ATOM 1395 N N . TYR A 1 173 ? -12.400 -3.514 -1.766 1.00 98.12 173 TYR A N 1
ATOM 1396 C CA . TYR A 1 173 ? -13.062 -3.716 -0.484 1.00 98.12 173 TYR A CA 1
ATOM 1397 C C . TYR A 1 173 ? -12.160 -3.557 0.741 1.00 98.12 173 TYR A C 1
ATOM 1399 O O . TYR A 1 173 ? -10.977 -3.892 0.700 1.00 98.12 173 TYR A O 1
ATOM 1407 N N . THR A 1 174 ? -12.750 -3.136 1.856 1.00 97.25 174 THR A N 1
ATOM 1408 C CA . THR A 1 174 ? -12.227 -3.321 3.215 1.00 97.25 174 THR A CA 1
ATOM 1409 C C . THR A 1 174 ? -12.922 -4.514 3.895 1.00 97.25 174 THR A C 1
ATOM 1411 O O . THR A 1 174 ? -14.098 -4.782 3.639 1.00 97.25 174 THR A O 1
ATOM 1414 N N . VAL A 1 175 ? -12.272 -5.294 4.764 1.00 98.06 175 VAL A N 1
ATOM 1415 C CA . VAL A 1 175 ? -10.831 -5.343 5.083 1.00 98.06 175 VAL A CA 1
ATOM 1416 C C . VAL A 1 175 ? -10.138 -6.295 4.103 1.00 98.06 175 VAL A C 1
ATOM 1418 O O . VAL A 1 175 ? -10.555 -7.447 3.991 1.00 98.06 175 VAL A O 1
ATOM 1421 N N . SER A 1 176 ? -9.079 -5.849 3.425 1.00 98.50 176 SER A N 1
ATOM 1422 C CA . SER A 1 176 ? -8.326 -6.664 2.458 1.00 98.50 176 SER A CA 1
ATOM 1423 C C . SER A 1 176 ? -6.890 -6.903 2.912 1.00 98.50 176 SER A C 1
ATOM 1425 O O . SER A 1 176 ? -6.1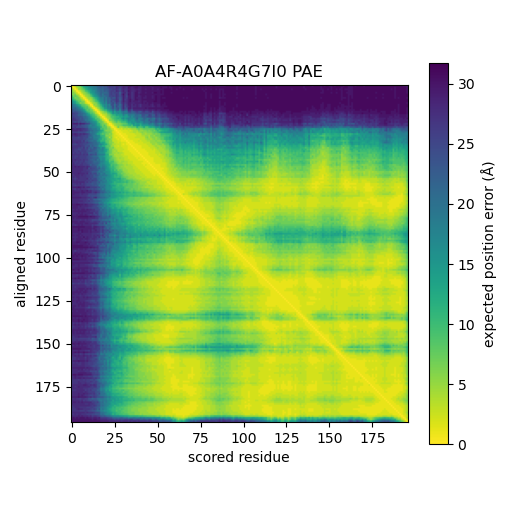73 -5.959 3.225 1.00 98.50 176 SER A O 1
ATOM 1427 N N . VAL A 1 177 ? -6.447 -8.159 2.907 1.00 98.19 177 VAL A N 1
ATOM 1428 C CA . VAL A 1 177 ? -5.062 -8.566 3.169 1.00 98.19 177 VAL A CA 1
ATOM 1429 C C . VAL A 1 177 ? -4.409 -8.952 1.848 1.00 98.19 177 VAL A C 1
ATOM 1431 O O . VAL A 1 177 ? -4.790 -9.938 1.221 1.00 98.19 177 VAL A O 1
ATOM 1434 N N . VAL A 1 178 ? -3.416 -8.176 1.432 1.00 98.31 178 VAL A N 1
ATOM 1435 C CA . VAL A 1 178 ? -2.612 -8.401 0.230 1.00 98.31 178 VAL A CA 1
ATOM 1436 C C . VAL A 1 178 ? -1.327 -9.108 0.634 1.00 98.31 178 VAL A C 1
ATOM 1438 O O . VAL A 1 178 ? -0.576 -8.621 1.478 1.00 98.31 178 VAL A O 1
ATOM 1441 N N . SER A 1 179 ? -1.064 -10.263 0.033 1.00 97.38 179 SER A N 1
ATOM 1442 C CA . SER A 1 179 ? 0.126 -11.075 0.293 1.00 97.38 179 SER A CA 1
ATOM 1443 C C . SER A 1 179 ? 0.676 -11.660 -1.004 1.00 97.38 179 SER A C 1
ATOM 1445 O O . SER A 1 179 ? -0.032 -11.759 -2.005 1.00 97.38 179 SER A O 1
ATOM 1447 N N . VAL A 1 180 ? 1.950 -12.044 -1.009 1.00 97.19 180 VAL A N 1
ATOM 1448 C CA . VAL A 1 180 ? 2.591 -12.643 -2.185 1.00 97.19 180 VAL A CA 1
ATOM 1449 C C . VAL A 1 180 ? 2.675 -14.154 -2.017 1.00 97.19 180 VAL A C 1
ATOM 1451 O O . VAL A 1 180 ? 3.274 -14.653 -1.066 1.00 97.19 180 VAL A O 1
ATOM 1454 N N . ASP A 1 181 ? 2.123 -14.887 -2.980 1.00 96.38 181 ASP A N 1
ATOM 1455 C CA . ASP A 1 181 ? 2.295 -16.329 -3.100 1.00 96.38 181 ASP A CA 1
ATOM 1456 C C . ASP A 1 181 ? 3.488 -16.617 -4.022 1.00 96.38 181 ASP A C 1
ATOM 1458 O O . ASP A 1 181 ? 3.382 -16.634 -5.252 1.00 96.38 181 ASP A O 1
ATOM 1462 N N . MET A 1 182 ? 4.656 -16.831 -3.410 1.00 94.56 182 MET A N 1
ATOM 1463 C CA . MET A 1 182 ? 5.911 -17.061 -4.135 1.00 94.56 182 MET A CA 1
ATOM 1464 C C . MET A 1 182 ? 5.920 -18.360 -4.949 1.00 94.56 182 MET A C 1
ATOM 1466 O O . MET A 1 182 ? 6.707 -18.463 -5.892 1.00 94.56 182 MET A O 1
ATOM 1470 N N . LYS A 1 183 ? 5.072 -19.341 -4.605 1.00 93.56 183 LYS A N 1
ATOM 1471 C CA . LYS A 1 183 ? 4.967 -20.611 -5.340 1.00 93.56 183 LYS A CA 1
ATOM 1472 C C . LYS A 1 183 ? 4.102 -20.441 -6.579 1.00 93.56 183 LYS A C 1
ATOM 1474 O O . LYS A 1 183 ? 4.503 -20.856 -7.659 1.00 93.56 183 LYS A O 1
ATOM 1479 N N . ALA A 1 184 ? 2.944 -19.800 -6.426 1.00 95.25 184 ALA A N 1
ATOM 1480 C CA . ALA A 1 184 ? 2.041 -19.525 -7.539 1.00 95.25 184 ALA A CA 1
ATOM 1481 C C . ALA A 1 184 ? 2.519 -18.371 -8.437 1.00 95.25 184 ALA A C 1
ATOM 1483 O O . ALA A 1 184 ? 1.953 -18.179 -9.512 1.00 95.25 184 ALA A O 1
ATOM 1484 N N . LYS A 1 185 ? 3.523 -17.594 -7.997 1.00 96.06 185 LYS A N 1
ATOM 1485 C CA . LYS A 1 185 ? 3.991 -16.357 -8.651 1.00 96.06 185 LYS A CA 1
ATOM 1486 C C . LYS A 1 185 ? 2.854 -15.360 -8.874 1.00 96.06 185 LYS A C 1
ATOM 1488 O O . LYS A 1 185 ? 2.775 -14.693 -9.905 1.00 96.06 185 LYS A O 1
ATOM 1493 N N . ARG A 1 186 ? 1.970 -15.249 -7.879 1.00 97.38 186 ARG A N 1
ATOM 1494 C CA . ARG A 1 186 ? 0.801 -14.363 -7.900 1.00 97.38 186 ARG A CA 1
ATOM 1495 C C . ARG A 1 186 ? 0.656 -13.610 -6.590 1.00 97.38 186 ARG A C 1
ATOM 1497 O O . ARG A 1 186 ? 1.176 -14.018 -5.553 1.00 97.38 186 ARG A O 1
ATOM 1504 N N . ILE A 1 187 ? -0.096 -12.522 -6.640 1.00 97.94 187 ILE A N 1
ATOM 1505 C CA . ILE A 1 187 ? -0.504 -11.781 -5.450 1.00 97.94 187 ILE A CA 1
ATOM 1506 C C . ILE A 1 187 ? -1.847 -12.344 -5.001 1.00 97.94 187 ILE A C 1
ATOM 1508 O O . ILE A 1 187 ? -2.774 -12.419 -5.801 1.00 97.94 187 ILE A O 1
ATOM 1512 N N . LYS A 1 188 ? -1.956 -12.765 -3.743 1.00 98.38 188 LYS A N 1
ATOM 1513 C CA . LYS A 1 188 ? -3.208 -13.219 -3.138 1.00 98.38 188 LYS A CA 1
ATOM 1514 C C . LYS A 1 188 ? -3.827 -12.066 -2.359 1.00 98.38 188 LYS A C 1
ATOM 1516 O O . LYS A 1 188 ? -3.175 -11.499 -1.480 1.00 98.38 188 LYS A O 1
ATOM 1521 N N . VAL A 1 189 ? -5.090 -11.772 -2.641 1.00 98.56 189 VAL A N 1
ATOM 1522 C CA . VAL A 1 189 ? -5.885 -10.812 -1.876 1.00 98.56 189 VAL A CA 1
ATOM 1523 C C . VAL A 1 189 ? -6.990 -11.557 -1.145 1.00 98.56 189 VAL A C 1
ATOM 1525 O O . VAL A 1 189 ? -7.803 -12.248 -1.759 1.00 98.56 189 VAL A O 1
ATOM 1528 N N . GLU A 1 190 ? -7.008 -11.435 0.177 1.00 98.50 190 GLU A N 1
ATOM 1529 C CA . GLU A 1 190 ? -8.031 -12.010 1.047 1.00 98.50 190 GLU A CA 1
ATOM 1530 C C . GLU A 1 190 ? -8.905 -10.896 1.605 1.00 98.50 190 GLU A C 1
ATOM 1532 O O . GLU A 1 190 ? -8.430 -10.015 2.317 1.00 98.50 190 GLU A O 1
ATOM 1537 N N . VAL A 1 191 ? -10.188 -10.942 1.282 1.00 98.38 191 VAL A N 1
ATOM 1538 C CA . VAL A 1 191 ? -11.180 -9.957 1.695 1.00 98.38 191 VAL A CA 1
ATOM 1539 C C . VAL A 1 191 ? -12.006 -10.549 2.824 1.00 98.38 191 VAL A C 1
ATOM 1541 O O . VAL A 1 191 ? -12.545 -11.648 2.687 1.00 98.38 191 VAL A O 1
ATOM 1544 N N . TYR A 1 192 ? -12.139 -9.814 3.922 1.00 97.81 192 TYR A N 1
ATOM 1545 C CA . TYR A 1 192 ? -12.843 -10.248 5.122 1.00 97.81 192 TYR A CA 1
ATOM 1546 C C . TYR A 1 192 ? -14.116 -9.432 5.331 1.00 97.81 192 TYR A C 1
ATOM 1548 O O . TYR A 1 192 ? -14.096 -8.202 5.291 1.00 97.81 192 TYR A O 1
ATOM 1556 N N . LYS A 1 193 ? -15.228 -10.124 5.605 1.00 95.38 193 LYS A N 1
ATOM 1557 C CA . LYS A 1 193 ? -16.476 -9.483 6.034 1.00 95.38 193 LYS A CA 1
ATOM 1558 C C . LYS A 1 193 ? -16.303 -8.893 7.435 1.00 95.38 193 LYS A C 1
ATOM 1560 O O . LYS A 1 193 ? -15.934 -9.610 8.368 1.00 95.38 193 LYS A O 1
ATOM 1565 N N . THR A 1 194 ? -16.675 -7.629 7.607 1.00 84.56 194 THR A N 1
ATOM 1566 C CA . THR A 1 194 ? -16.657 -6.961 8.914 1.00 84.56 194 THR A CA 1
ATOM 1567 C C . THR A 1 194 ? -18.066 -6.909 9.512 1.00 84.56 194 THR A C 1
ATOM 1569 O O . THR A 1 194 ? -18.827 -5.986 9.234 1.00 84.56 194 THR A O 1
ATOM 1572 N N . GLY A 1 195 ? -18.396 -7.891 10.361 1.00 73.19 195 GLY A N 1
ATOM 1573 C CA . GLY A 1 195 ? -19.643 -7.954 11.146 1.00 73.19 195 GLY A CA 1
ATOM 1574 C C . GLY A 1 195 ? -20.931 -8.149 10.329 1.00 73.19 195 GLY A C 1
ATOM 1575 O O . GLY A 1 195 ? -20.904 -8.171 9.100 1.00 73.19 195 GLY A O 1
ATOM 1576 N N . ASN A 1 196 ? -22.055 -8.340 11.026 1.00 52.56 196 ASN A N 1
ATOM 1577 C CA . ASN A 1 196 ? -23.397 -8.147 10.459 1.00 52.56 196 ASN A CA 1
ATOM 1578 C C . ASN A 1 196 ? -23.822 -6.683 10.606 1.00 52.56 196 ASN A C 1
ATOM 1580 O O . ASN A 1 196 ? -23.359 -6.026 11.577 1.00 52.56 196 ASN A O 1
#

Nearest PDB structures (foldseek):
  4v0w-assembly2_C  TM=4.787E-01  e=2.957E+00  Mus musculus
  7sqc-assembly1_6C  TM=4.763E-01  e=3.568E+00  Chlamydomonas reinhardtii
  6h0n-assembly1_A  TM=5.065E-01  e=9.120E+00  Arabidopsis thaliana
  5jpe-assembly2_B  TM=5.103E-01  e=8.567E+00  Candida albicans